Protein AF-A0AAD4HZD6-F1 (afdb_monomer_lite)

pLDDT: mean 70.81, std 17.23, range [38.91, 96.44]

Secondary structure (DSSP, 8-state):
-HHHHHHHHHHHHHHHHHHHHHHHHHHHHHHHHHHTTTT--SS--SSHHHHHHHHHHHHHHHTTTT--HHHHHHHHHHHHH-HHHHHHHHHHHHHHH-----PPPHHHHHHHHHHHHHHHHHGGGGGGGT-SSHHHHHHHHHHHHHHHHHHHHHHHHHHHHTT---------------------

Radius of gyration: 27.6 Å; chains: 1; bounding box: 58×47×84 Å

InterPro domains:
  IPR008217 Ccc1 family [PF01988] (1-164)
  IPR008217 Ccc1 family [PTHR31851] (1-162)

Foldseek 3Di:
DVVLLVVLLVQLVVLLVVLVVVVVVVVVVVVVVVVVPVVDPDDDDPDVVLVVVVVVVLCVVVVVVPDDPVVSVVVSVVCVVDVVNSVVSVVVVCVVVPPPVVRPNSNVRSNVSSVCSNVLVVQLCVLVVVDPDVVVNVVSSVVSNVVVCVVVVVVVCVVVVVVPDPPDPPPPPVVPPPPDDDDD

Structure (mmCIF, N/CA/C/O backbone):
data_AF-A0AAD4HZD6-F1
#
_entry.id   AF-A0AAD4HZD6-F1
#
loop_
_atom_site.group_PDB
_atom_site.id
_atom_site.type_symbol
_atom_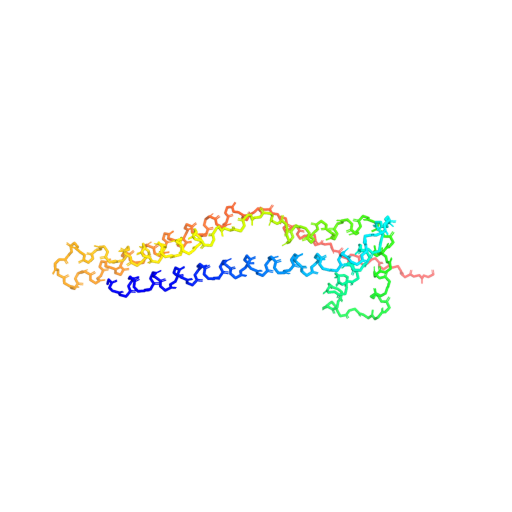site.label_atom_id
_atom_site.label_alt_id
_atom_site.label_comp_id
_atom_site.label_asym_id
_atom_site.label_entity_id
_atom_site.label_seq_id
_atom_site.pdbx_PDB_ins_code
_atom_site.Cartn_x
_atom_site.Cartn_y
_atom_site.Cartn_z
_atom_site.occupancy
_atom_site.B_iso_or_equiv
_atom_site.auth_seq_id
_atom_site.auth_comp_id
_atom_site.auth_asym_id
_atom_site.auth_atom_id
_atom_site.pdbx_PDB_model_num
ATOM 1 N N . MET A 1 1 ? -6.071 1.558 22.304 1.00 77.81 1 MET A N 1
ATOM 2 C CA . MET A 1 1 ? -5.315 2.760 21.873 1.00 77.81 1 MET A CA 1
ATOM 3 C C . MET A 1 1 ? -3.819 2.496 21.737 1.00 77.81 1 MET A C 1
ATOM 5 O O . MET A 1 1 ? -3.319 2.677 20.640 1.00 77.81 1 MET A O 1
ATOM 9 N N . ALA A 1 2 ? -3.112 2.024 22.777 1.00 88.94 2 ALA A N 1
ATOM 10 C CA . ALA A 1 2 ? -1.664 1.761 22.696 1.00 88.94 2 ALA A CA 1
ATOM 11 C C . ALA A 1 2 ? -1.265 0.812 21.546 1.00 88.94 2 ALA A C 1
ATOM 13 O O . ALA A 1 2 ? -0.314 1.089 20.825 1.00 88.94 2 ALA A O 1
ATOM 14 N N . GLU A 1 3 ? -2.042 -0.251 21.330 1.00 91.00 3 GLU A N 1
ATOM 15 C CA . GLU A 1 3 ? -1.855 -1.198 20.223 1.00 91.00 3 GLU A CA 1
ATOM 16 C C . GLU A 1 3 ? -1.974 -0.536 18.844 1.00 91.00 3 GLU A C 1
ATOM 18 O O . GLU A 1 3 ? -1.102 -0.712 18.002 1.00 91.00 3 GLU A O 1
ATOM 23 N N . ILE A 1 4 ? -2.999 0.299 18.634 1.00 92.06 4 ILE A N 1
ATOM 24 C CA . ILE A 1 4 ? -3.208 1.011 17.365 1.00 92.06 4 ILE A CA 1
ATOM 25 C C . ILE A 1 4 ? -2.048 1.979 17.108 1.00 92.06 4 ILE A C 1
ATOM 27 O O . ILE A 1 4 ? -1.540 2.042 15.990 1.00 92.06 4 ILE A O 1
ATOM 31 N N . CYS A 1 5 ? -1.581 2.696 18.135 1.00 91.62 5 CYS A N 1
ATOM 32 C CA . CYS A 1 5 ? -0.426 3.585 18.013 1.00 91.62 5 CYS A CA 1
ATOM 33 C C . CYS A 1 5 ? 0.852 2.811 17.654 1.00 91.62 5 CYS A C 1
ATOM 35 O O . CYS A 1 5 ? 1.555 3.191 16.719 1.00 91.62 5 CYS A O 1
ATOM 37 N N . ALA A 1 6 ? 1.136 1.709 18.357 1.00 94.88 6 ALA A N 1
ATOM 38 C CA . ALA A 1 6 ? 2.304 0.872 18.089 1.00 94.88 6 ALA A CA 1
ATOM 39 C C . ALA A 1 6 ? 2.249 0.240 16.685 1.00 94.88 6 ALA A C 1
ATOM 41 O O . ALA A 1 6 ? 3.240 0.280 15.953 1.00 94.88 6 ALA A O 1
ATOM 42 N N . GLY A 1 7 ? 1.083 -0.271 16.280 1.00 93.50 7 GLY A N 1
ATOM 43 C CA . GLY A 1 7 ? 0.861 -0.846 14.954 1.00 93.50 7 GLY A CA 1
ATOM 44 C C . GLY A 1 7 ? 0.980 0.185 13.830 1.00 93.50 7 GLY A C 1
ATOM 45 O O . GLY A 1 7 ? 1.641 -0.089 12.832 1.00 93.50 7 GLY A O 1
ATOM 46 N N . SER A 1 8 ? 0.452 1.401 14.022 1.00 94.88 8 SER A N 1
ATOM 47 C CA . SER A 1 8 ? 0.560 2.493 13.037 1.00 94.88 8 SER A CA 1
ATOM 48 C C . SER A 1 8 ? 2.020 2.870 12.779 1.00 94.88 8 SER A C 1
ATOM 50 O O . SER A 1 8 ? 2.424 3.045 11.631 1.00 94.88 8 SER A O 1
ATOM 52 N N . ILE A 1 9 ? 2.830 2.964 13.842 1.00 94.62 9 ILE A N 1
ATOM 53 C CA . ILE A 1 9 ? 4.264 3.273 13.739 1.00 94.62 9 ILE A CA 1
ATOM 54 C C . ILE A 1 9 ? 5.005 2.124 13.049 1.00 94.62 9 ILE A C 1
ATOM 56 O O . ILE A 1 9 ? 5.779 2.362 12.123 1.00 94.62 9 ILE A O 1
ATOM 60 N N . SER A 1 10 ? 4.751 0.881 13.468 1.00 96.44 10 SER A N 1
ATOM 61 C CA . SER A 1 10 ? 5.398 -0.305 12.901 1.00 96.44 10 SER A CA 1
ATOM 62 C C . SER A 1 10 ? 5.116 -0.451 11.403 1.00 96.44 10 SER A C 1
ATOM 64 O O . SER A 1 10 ? 6.055 -0.557 10.611 1.00 96.44 10 SER A O 1
ATOM 66 N N . MET A 1 11 ? 3.846 -0.376 10.995 1.00 94.94 11 MET A N 1
ATOM 67 C CA . MET A 1 11 ? 3.463 -0.474 9.585 1.00 94.94 11 MET A CA 1
ATOM 68 C C . MET A 1 11 ? 3.923 0.739 8.770 1.00 94.94 11 MET A C 1
ATOM 70 O O . MET A 1 11 ? 4.334 0.574 7.624 1.00 94.94 11 MET A O 1
ATOM 74 N N . GLY A 1 12 ? 3.925 1.942 9.354 1.00 95.06 12 GLY A N 1
ATOM 75 C CA . GLY A 1 12 ? 4.434 3.144 8.693 1.00 95.06 12 GLY A CA 1
ATOM 76 C C . GLY A 1 12 ? 5.925 3.067 8.369 1.00 95.06 12 GLY A C 1
ATOM 77 O O . GLY A 1 12 ? 6.336 3.362 7.245 1.00 95.06 12 GLY A O 1
ATOM 78 N N . ILE A 1 13 ? 6.736 2.616 9.331 1.00 94.62 13 ILE A N 1
ATOM 79 C CA . ILE A 1 13 ? 8.175 2.389 9.127 1.00 94.62 13 ILE A CA 1
ATOM 80 C C . ILE A 1 13 ? 8.395 1.265 8.109 1.00 94.62 13 ILE A C 1
ATOM 82 O O . ILE A 1 13 ? 9.245 1.406 7.231 1.00 94.62 13 ILE A O 1
ATOM 86 N N . GLY A 1 14 ? 7.610 0.185 8.182 1.00 93.69 14 GLY A N 1
ATOM 87 C CA . GLY A 1 14 ? 7.652 -0.904 7.204 1.00 93.69 14 GLY A CA 1
ATOM 88 C C . GLY A 1 14 ? 7.382 -0.421 5.777 1.00 93.69 14 GLY A C 1
ATOM 89 O O . GLY A 1 14 ? 8.170 -0.705 4.876 1.00 93.69 14 GLY A O 1
ATOM 90 N N . GLY A 1 15 ? 6.335 0.386 5.581 1.00 92.38 15 GLY A N 1
ATOM 91 C CA . GLY A 1 15 ? 6.007 0.977 4.280 1.00 92.38 15 GLY A CA 1
ATOM 92 C C . GLY A 1 15 ? 7.098 1.917 3.757 1.00 92.38 15 GLY A C 1
ATOM 93 O O . GLY A 1 15 ? 7.459 1.849 2.583 1.00 92.38 15 GLY A O 1
ATOM 94 N N . TYR A 1 16 ? 7.686 2.741 4.631 1.00 93.12 16 TYR A N 1
ATOM 95 C CA . TYR A 1 16 ? 8.815 3.606 4.273 1.00 93.12 16 TYR A CA 1
ATOM 96 C C . TYR A 1 16 ? 10.047 2.805 3.832 1.00 93.12 16 TYR A C 1
ATOM 98 O O . TYR A 1 16 ? 10.673 3.137 2.825 1.00 93.12 16 TYR A O 1
ATOM 106 N N . LEU A 1 17 ? 10.407 1.759 4.583 1.00 93.06 17 LEU A N 1
ATOM 107 C CA . LEU A 1 17 ? 11.568 0.924 4.275 1.00 93.06 17 LEU A CA 1
ATOM 108 C C . LEU A 1 17 ? 11.372 0.142 2.977 1.00 93.06 17 LEU A C 1
ATOM 110 O O . LEU A 1 17 ? 12.323 0.049 2.205 1.00 93.06 17 LEU A O 1
ATOM 114 N N . SER A 1 18 ? 10.159 -0.356 2.716 1.00 90.75 18 SER A N 1
ATOM 115 C CA . SER A 1 18 ? 9.827 -1.040 1.460 1.00 90.75 18 SER A CA 1
ATOM 116 C C . SER A 1 18 ? 10.019 -0.112 0.263 1.00 90.75 18 SER A C 1
ATOM 118 O O . SER A 1 18 ? 10.834 -0.396 -0.611 1.00 90.75 18 SER A O 1
ATOM 120 N N . ALA A 1 19 ? 9.372 1.059 0.283 1.00 88.69 19 ALA A N 1
ATOM 121 C CA . ALA A 1 19 ? 9.472 2.034 -0.802 1.00 88.69 19 ALA A CA 1
ATOM 122 C C . ALA A 1 19 ? 10.909 2.557 -0.983 1.00 88.69 19 ALA A C 1
ATOM 124 O O . ALA A 1 19 ? 11.380 2.762 -2.100 1.00 88.69 19 ALA A O 1
ATOM 125 N N . ARG A 1 20 ? 11.658 2.747 0.112 1.00 88.88 20 ARG A N 1
ATOM 126 C CA . ARG A 1 20 ? 13.077 3.122 0.030 1.00 88.88 20 ARG A CA 1
ATOM 127 C C . ARG A 1 20 ? 13.931 2.001 -0.573 1.00 88.88 20 ARG A C 1
ATOM 129 O O . ARG A 1 20 ? 14.880 2.303 -1.294 1.00 88.88 20 ARG A O 1
ATOM 136 N N . GLY A 1 21 ? 13.619 0.743 -0.266 1.00 87.50 21 GLY A N 1
ATOM 137 C CA . GLY A 1 21 ? 14.278 -0.431 -0.834 1.00 87.50 21 GLY A CA 1
ATOM 138 C C . GLY A 1 21 ? 14.072 -0.526 -2.343 1.00 87.50 21 GLY A C 1
ATOM 139 O O . GLY A 1 21 ? 15.041 -0.723 -3.067 1.00 87.50 21 GLY A O 1
ATOM 140 N N . GLU A 1 22 ? 12.850 -0.287 -2.816 1.00 85.12 22 GLU A N 1
ATOM 141 C CA . GLU A 1 22 ? 12.520 -0.232 -4.247 1.00 85.12 22 GLU A CA 1
ATOM 142 C C . GLU A 1 22 ? 13.294 0.879 -4.969 1.00 85.12 22 GLU A C 1
ATOM 144 O O . GLU A 1 22 ? 13.926 0.626 -5.994 1.00 85.12 22 GLU A O 1
ATOM 149 N N . VAL A 1 23 ? 13.347 2.089 -4.395 1.00 85.00 23 VAL A N 1
ATOM 150 C CA . VAL A 1 23 ? 14.145 3.199 -4.953 1.00 85.00 23 VAL A CA 1
ATOM 151 C C . VAL A 1 23 ? 15.636 2.849 -4.994 1.00 85.00 23 VAL A C 1
ATOM 153 O O . VAL A 1 23 ? 16.307 3.120 -5.988 1.00 85.00 23 VAL A O 1
ATOM 156 N N . ALA A 1 24 ? 16.173 2.245 -3.930 1.00 84.81 24 ALA A N 1
ATOM 157 C CA . ALA A 1 24 ? 17.579 1.850 -3.880 1.00 84.81 24 ALA A CA 1
ATOM 158 C C . ALA A 1 24 ? 17.900 0.763 -4.917 1.00 84.81 24 ALA A C 1
ATOM 160 O O . ALA A 1 24 ? 18.888 0.890 -5.637 1.00 84.81 24 ALA A O 1
ATOM 161 N N . ALA A 1 25 ? 17.044 -0.254 -5.038 1.00 81.88 25 ALA A N 1
ATOM 162 C CA . ALA A 1 25 ? 17.181 -1.312 -6.033 1.00 81.88 25 ALA A CA 1
ATOM 163 C C . ALA A 1 25 ? 17.127 -0.753 -7.462 1.00 81.88 25 ALA A C 1
ATOM 165 O O . ALA A 1 25 ? 17.964 -1.117 -8.286 1.00 81.88 25 ALA A O 1
ATOM 166 N N . ALA A 1 26 ? 16.219 0.189 -7.733 1.00 78.69 26 ALA A N 1
ATOM 167 C CA . ALA A 1 26 ? 16.119 0.852 -9.030 1.00 78.69 26 ALA A CA 1
ATOM 168 C C . ALA A 1 26 ? 17.381 1.665 -9.374 1.00 78.69 26 ALA A C 1
ATOM 170 O O . ALA A 1 26 ? 17.851 1.630 -10.510 1.00 78.69 26 ALA A O 1
ATOM 171 N N . VAL A 1 27 ? 17.969 2.374 -8.401 1.00 80.31 27 VAL A N 1
ATOM 172 C CA . VAL A 1 27 ? 19.240 3.096 -8.598 1.00 80.31 27 VAL A CA 1
ATOM 173 C C . VAL A 1 27 ? 20.392 2.123 -8.850 1.00 80.31 27 VAL A C 1
ATOM 175 O O . VAL A 1 27 ? 21.192 2.350 -9.755 1.00 80.31 27 VAL A O 1
ATOM 178 N N . THR A 1 28 ? 20.477 1.031 -8.086 1.00 78.12 28 THR A N 1
ATOM 179 C CA . THR A 1 28 ? 21.516 0.009 -8.273 1.00 78.12 28 THR A CA 1
ATOM 180 C C . THR A 1 28 ? 21.407 -0.672 -9.637 1.00 78.12 28 THR A C 1
ATOM 182 O O . THR A 1 28 ? 22.431 -0.826 -10.297 1.00 78.12 28 THR A O 1
ATOM 185 N N . ALA A 1 29 ? 20.196 -1.006 -10.090 1.00 76.81 29 ALA A N 1
ATOM 186 C CA . ALA A 1 29 ? 19.962 -1.568 -11.420 1.00 76.81 29 ALA A CA 1
ATOM 187 C C . ALA A 1 29 ? 20.451 -0.616 -12.526 1.00 76.81 29 ALA A C 1
ATOM 189 O O . ALA A 1 29 ? 21.271 -1.011 -13.351 1.00 76.81 29 ALA A O 1
ATOM 190 N N . LYS A 1 30 ? 20.076 0.672 -12.461 1.00 75.25 30 LYS A N 1
ATOM 191 C CA . LYS A 1 30 ? 20.550 1.693 -13.416 1.00 75.25 30 LYS A CA 1
ATOM 192 C C . LYS A 1 30 ? 22.069 1.889 -13.387 1.00 75.25 30 LYS A C 1
ATOM 194 O O . LYS A 1 30 ? 22.673 2.187 -14.412 1.00 75.25 30 LYS A O 1
ATOM 199 N N . GLN A 1 31 ? 22.704 1.744 -12.225 1.00 71.50 31 GLN A N 1
ATOM 200 C CA . GLN A 1 31 ? 24.156 1.879 -12.100 1.00 71.50 31 GLN A CA 1
ATOM 201 C C . GLN A 1 31 ? 24.911 0.654 -12.640 1.00 71.50 31 GLN A C 1
ATOM 203 O O . GLN A 1 31 ? 25.988 0.819 -13.210 1.00 71.50 31 GLN A O 1
ATOM 208 N N . MET A 1 32 ? 24.354 -0.552 -12.497 1.00 64.44 32 MET A N 1
ATOM 209 C CA . MET A 1 32 ? 24.894 -1.765 -13.126 1.00 64.44 32 MET A CA 1
ATOM 210 C C . MET A 1 32 ? 24.760 -1.7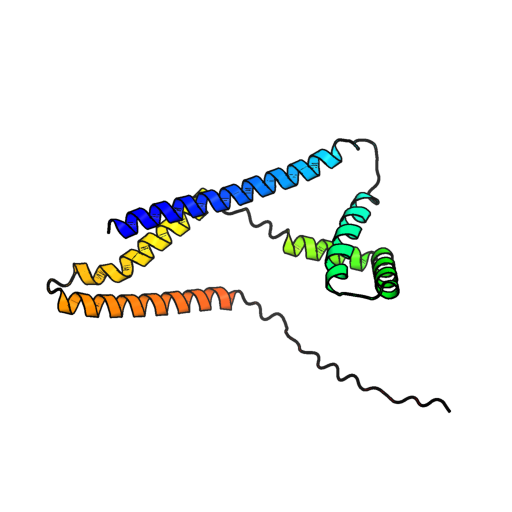05 -14.648 1.00 64.44 32 MET A C 1
ATOM 212 O O . MET A 1 32 ? 25.720 -2.016 -15.346 1.00 64.44 32 MET A O 1
ATOM 216 N N . GLU A 1 33 ? 23.630 -1.209 -15.155 1.00 59.91 33 GLU A N 1
ATOM 217 C CA . GLU A 1 33 ? 23.475 -0.915 -16.580 1.00 59.91 33 GLU A CA 1
ATOM 218 C C . GLU A 1 33 ? 24.484 0.148 -17.040 1.00 59.91 33 GLU A C 1
ATOM 220 O O . GLU A 1 33 ? 25.108 -0.018 -18.079 1.00 59.91 33 GLU A O 1
ATOM 225 N N . GLY A 1 34 ? 24.717 1.214 -16.267 1.00 53.06 34 GLY A N 1
ATOM 226 C CA . GLY A 1 34 ? 25.698 2.257 -16.600 1.00 53.06 34 GLY A CA 1
ATOM 227 C C . GLY A 1 34 ? 27.155 1.774 -16.646 1.00 53.06 34 GLY A C 1
ATOM 228 O O . GLY A 1 34 ? 27.898 2.177 -17.536 1.00 53.06 34 GLY A O 1
ATOM 229 N N . TYR A 1 35 ? 27.558 0.872 -15.745 1.00 47.44 35 TYR A N 1
ATOM 230 C CA . TYR A 1 35 ? 28.931 0.351 -15.686 1.00 47.44 35 TYR A CA 1
ATOM 231 C C . TYR A 1 35 ? 29.299 -0.527 -16.895 1.00 47.44 35 TYR A C 1
ATOM 233 O O . TYR A 1 35 ? 30.451 -0.516 -17.322 1.00 47.44 35 TYR A O 1
ATOM 241 N N . ASP A 1 36 ? 28.324 -1.212 -17.500 1.00 47.62 36 ASP A N 1
ATOM 242 C CA . ASP A 1 36 ? 28.520 -1.977 -18.744 1.00 47.62 36 ASP A CA 1
ATOM 243 C C . ASP A 1 36 ? 28.664 -1.067 -19.987 1.00 47.62 36 ASP A C 1
ATOM 245 O O . ASP A 1 36 ? 29.048 -1.520 -21.060 1.00 47.62 36 ASP A O 1
ATOM 249 N N . ASN A 1 37 ? 28.378 0.238 -19.861 1.00 48.47 37 ASN A N 1
ATOM 250 C CA . ASN A 1 37 ? 28.449 1.207 -20.963 1.00 48.47 37 ASN A CA 1
ATOM 251 C C . ASN A 1 37 ? 29.717 2.082 -20.958 1.00 48.47 37 ASN A C 1
ATOM 253 O O . ASN A 1 37 ? 30.062 2.649 -21.994 1.00 48.47 37 ASN A O 1
ATOM 257 N N . ASP A 1 38 ? 30.446 2.179 -19.841 1.00 38.94 38 ASP A N 1
ATOM 258 C CA . ASP A 1 38 ? 31.646 3.032 -19.739 1.00 38.94 38 ASP A CA 1
ATOM 259 C C . ASP A 1 38 ? 32.923 2.390 -20.328 1.00 38.94 38 ASP A C 1
ATOM 261 O O . ASP A 1 38 ? 33.940 3.068 -20.489 1.00 38.94 38 ASP A O 1
ATOM 265 N N . ALA A 1 39 ? 32.884 1.108 -20.715 1.00 44.16 39 ALA A N 1
ATOM 266 C CA . ALA A 1 39 ? 33.960 0.456 -21.471 1.00 44.16 39 ALA A CA 1
ATOM 267 C C . ALA A 1 39 ? 33.862 0.667 -22.998 1.00 44.16 39 ALA A C 1
ATOM 269 O O . ALA A 1 39 ? 34.796 0.317 -23.718 1.00 44.16 39 ALA A O 1
ATOM 270 N N . GLU A 1 40 ? 32.779 1.270 -23.500 1.00 43.72 40 GLU A N 1
ATOM 271 C CA . GLU A 1 40 ? 32.526 1.416 -24.938 1.00 43.72 40 GLU A CA 1
ATOM 272 C C . GLU A 1 40 ? 32.165 2.859 -25.321 1.00 43.72 40 GLU A C 1
ATOM 274 O O . GLU A 1 40 ? 31.242 3.131 -26.081 1.00 43.72 40 GLU A O 1
ATOM 279 N N . ASN A 1 41 ? 32.928 3.839 -24.830 1.00 39.19 41 ASN A N 1
ATOM 280 C CA . ASN A 1 41 ? 32.911 5.171 -25.435 1.00 39.19 41 ASN A CA 1
ATOM 281 C C . ASN A 1 41 ? 33.900 5.224 -26.606 1.00 39.19 41 ASN A C 1
ATOM 283 O O . ASN A 1 41 ? 34.962 5.842 -26.532 1.00 39.19 41 ASN A O 1
ATOM 287 N N . THR A 1 42 ? 33.579 4.517 -27.689 1.00 39.09 42 THR A N 1
ATOM 288 C CA . THR A 1 42 ? 34.144 4.756 -29.022 1.00 39.09 42 THR A CA 1
ATOM 289 C C . THR A 1 42 ? 33.125 4.310 -30.068 1.00 39.09 42 THR A C 1
ATOM 291 O O . THR A 1 42 ? 33.066 3.151 -30.440 1.00 39.09 42 THR A O 1
ATOM 294 N N . ILE A 1 43 ? 32.388 5.298 -30.584 1.00 42.34 43 ILE A N 1
ATOM 295 C CA . ILE A 1 43 ? 31.899 5.353 -31.969 1.00 42.34 43 ILE A CA 1
ATOM 296 C C . ILE A 1 43 ? 30.882 4.253 -32.354 1.00 42.34 43 ILE A C 1
ATOM 298 O O . ILE A 1 43 ? 31.229 3.202 -32.869 1.00 42.34 43 ILE A O 1
ATOM 302 N N . SER A 1 44 ? 29.604 4.639 -32.310 1.00 43.25 44 SER A N 1
ATOM 303 C CA . SER A 1 44 ? 28.640 4.374 -33.392 1.00 43.25 44 SER A CA 1
ATOM 304 C C . SER A 1 44 ? 28.305 2.915 -33.737 1.00 43.25 44 SER A C 1
ATOM 306 O O . SER A 1 44 ? 28.643 2.480 -34.834 1.00 43.25 44 SER A O 1
ATOM 308 N N . VAL A 1 45 ? 27.499 2.208 -32.937 1.00 38.91 45 VAL A N 1
ATOM 309 C CA . VAL A 1 45 ? 26.694 1.089 -33.477 1.00 38.91 45 VAL A CA 1
ATOM 310 C C . VAL A 1 45 ? 25.339 0.975 -32.746 1.00 38.91 45 VAL A C 1
ATOM 312 O O . VAL A 1 45 ? 25.301 0.534 -31.603 1.00 38.91 45 VAL A O 1
ATOM 315 N N . PRO A 1 46 ? 24.196 1.341 -33.364 1.00 47.97 46 PRO A N 1
ATOM 316 C CA . PRO A 1 46 ? 22.856 1.169 -32.781 1.00 47.97 46 PRO A CA 1
ATOM 317 C C . PRO A 1 46 ? 22.300 -0.270 -32.862 1.00 47.97 46 PRO A C 1
ATOM 319 O O . PRO A 1 46 ? 21.097 -0.452 -32.727 1.00 47.97 46 PRO A O 1
ATOM 322 N N . ASP A 1 47 ? 23.133 -1.280 -33.124 1.00 52.62 47 ASP A N 1
ATOM 323 C CA . ASP A 1 47 ? 22.680 -2.592 -33.622 1.00 52.62 47 ASP A CA 1
ATOM 324 C C . ASP A 1 47 ? 22.956 -3.759 -32.646 1.00 52.62 47 ASP A C 1
ATOM 326 O O . ASP A 1 47 ? 22.126 -4.652 -32.498 1.00 52.62 47 ASP A O 1
ATOM 330 N N . GLU A 1 48 ? 24.060 -3.741 -31.883 1.00 51.19 48 GLU A N 1
ATOM 331 C CA . GLU A 1 48 ? 24.441 -4.883 -31.023 1.00 51.19 48 GLU A CA 1
ATOM 332 C C . GLU A 1 48 ? 23.781 -4.893 -29.636 1.00 51.19 48 GLU A C 1
ATOM 334 O O . GLU A 1 48 ? 23.458 -5.959 -29.104 1.00 51.19 48 GLU A O 1
ATOM 339 N N . LYS A 1 49 ? 23.551 -3.722 -29.030 1.00 51.38 49 LYS A N 1
ATOM 340 C CA . LYS A 1 49 ? 22.990 -3.628 -27.670 1.00 51.38 49 LYS A CA 1
ATOM 341 C C . LYS A 1 49 ? 21.529 -4.077 -27.628 1.00 51.38 49 LYS A C 1
ATOM 343 O O . LYS A 1 49 ? 21.120 -4.805 -26.727 1.00 51.38 49 LYS A O 1
ATOM 348 N N . SER A 1 50 ? 20.781 -3.691 -28.656 1.00 51.59 50 SER A N 1
ATOM 349 C CA . SER A 1 50 ? 19.434 -4.167 -28.942 1.00 51.59 50 SER A CA 1
ATOM 350 C C . SER A 1 50 ? 19.418 -5.692 -29.063 1.00 51.59 50 SER A C 1
ATOM 352 O O . SER A 1 50 ? 18.656 -6.351 -28.365 1.00 51.59 50 SER A O 1
ATOM 354 N N . LEU A 1 51 ? 20.332 -6.268 -29.850 1.00 55.75 51 LEU A N 1
ATOM 355 C CA . LEU A 1 51 ? 20.409 -7.711 -30.087 1.00 55.75 51 LEU A CA 1
ATOM 356 C C . LEU A 1 51 ? 20.562 -8.541 -28.797 1.00 55.75 51 LEU A C 1
ATOM 358 O O . LEU A 1 51 ? 19.918 -9.579 -28.662 1.00 55.75 51 LEU A O 1
ATOM 362 N N . ARG A 1 52 ? 21.381 -8.073 -27.843 1.00 54.41 52 ARG A N 1
ATOM 363 C CA . ARG A 1 52 ? 21.650 -8.785 -26.577 1.00 54.41 52 ARG A CA 1
ATOM 364 C C . ARG A 1 52 ? 20.487 -8.743 -25.593 1.00 54.41 52 ARG A C 1
ATOM 366 O O . ARG A 1 52 ? 20.158 -9.768 -25.005 1.00 54.41 52 ARG A O 1
ATOM 373 N N . VAL A 1 53 ? 19.859 -7.576 -25.430 1.00 56.31 53 VAL A N 1
ATOM 374 C CA . VAL A 1 53 ? 18.647 -7.447 -24.602 1.00 56.31 53 VAL A CA 1
ATOM 375 C C . VAL A 1 53 ? 17.534 -8.311 -25.200 1.00 56.31 53 VAL A C 1
ATOM 377 O O . VAL A 1 53 ? 16.849 -9.029 -24.479 1.00 56.31 53 VAL A O 1
ATOM 380 N N . PHE A 1 54 ? 17.419 -8.342 -26.531 1.00 62.28 54 PHE A N 1
ATOM 381 C CA . PHE A 1 54 ? 16.422 -9.163 -27.212 1.00 62.28 54 PHE A CA 1
ATOM 382 C C . PHE A 1 54 ? 16.664 -10.666 -27.080 1.00 62.28 54 PHE A C 1
ATOM 384 O O . PHE A 1 54 ? 15.688 -11.397 -26.935 1.00 62.28 54 PHE A O 1
ATOM 391 N N . GLU A 1 55 ? 17.908 -11.150 -27.101 1.00 63.03 55 GLU A N 1
ATOM 392 C CA . GLU A 1 55 ? 18.181 -12.575 -26.879 1.00 63.03 55 GLU A CA 1
ATOM 393 C C . GLU A 1 55 ? 17.719 -13.018 -25.481 1.00 63.03 55 GLU A C 1
ATOM 395 O O . GLU A 1 55 ? 17.046 -14.041 -25.360 1.00 63.03 55 GLU A O 1
ATOM 400 N N . ASP A 1 56 ? 17.973 -12.211 -24.446 1.00 62.91 56 ASP A N 1
ATOM 401 C CA . ASP A 1 56 ? 17.531 -12.507 -23.076 1.00 62.91 56 ASP A CA 1
ATOM 402 C C . ASP A 1 56 ? 15.998 -12.478 -22.941 1.00 62.91 56 ASP A C 1
ATOM 404 O O . ASP A 1 56 ? 15.396 -13.377 -22.348 1.00 62.91 56 ASP A O 1
ATOM 408 N N . VAL A 1 57 ? 15.344 -11.501 -23.574 1.00 62.66 57 VAL A N 1
ATOM 409 C CA . VAL A 1 57 ? 13.877 -11.377 -23.628 1.00 62.66 57 VAL A CA 1
ATOM 410 C C . VAL A 1 57 ? 13.255 -12.582 -24.332 1.00 62.66 57 VAL A C 1
ATOM 412 O O . VAL A 1 57 ? 12.382 -13.258 -23.783 1.00 62.66 57 VAL A O 1
ATOM 415 N N . VAL A 1 58 ? 13.732 -12.903 -25.534 1.00 67.00 58 VAL A N 1
ATOM 416 C CA . VAL A 1 58 ? 13.272 -14.043 -26.334 1.00 67.00 58 VAL A CA 1
ATOM 417 C C . VAL A 1 58 ? 13.452 -15.335 -25.538 1.00 67.00 58 VAL A C 1
ATOM 419 O O . VAL A 1 58 ? 12.499 -16.103 -25.416 1.00 67.00 58 VAL A O 1
ATOM 422 N N . VAL A 1 59 ? 14.611 -15.558 -24.914 1.00 67.38 59 VAL A N 1
ATOM 423 C CA . VAL A 1 59 ? 14.848 -16.744 -24.078 1.00 67.38 59 VAL A CA 1
ATOM 424 C C . VAL A 1 59 ? 13.908 -16.769 -22.869 1.00 67.38 59 VAL A C 1
ATOM 426 O O . VAL A 1 59 ? 13.268 -17.794 -22.638 1.00 67.38 59 VAL A O 1
ATOM 429 N N . ARG A 1 60 ? 13.722 -15.660 -22.146 1.00 67.69 60 ARG A N 1
ATOM 430 C CA . ARG A 1 60 ? 12.810 -15.591 -20.989 1.00 67.69 60 ARG A CA 1
ATOM 431 C C . ARG A 1 60 ? 11.356 -15.909 -21.320 1.00 67.69 60 ARG A C 1
ATOM 433 O O . ARG A 1 60 ? 10.688 -16.546 -20.507 1.00 67.69 60 ARG A O 1
ATOM 440 N N . TYR A 1 61 ? 10.860 -15.472 -22.476 1.00 69.31 61 TYR A N 1
ATOM 441 C CA . TYR A 1 61 ? 9.470 -15.709 -22.875 1.00 69.31 61 TYR A CA 1
ATOM 442 C C . TYR A 1 61 ? 9.270 -17.058 -23.584 1.00 69.31 61 TYR A C 1
ATOM 444 O O . TYR A 1 61 ? 8.223 -17.684 -23.410 1.00 69.31 61 TYR A O 1
ATOM 452 N N . LEU A 1 62 ? 10.252 -17.542 -24.354 1.00 71.19 62 LEU A N 1
ATOM 453 C CA . LEU A 1 62 ? 10.158 -18.816 -25.083 1.00 71.19 62 LEU A CA 1
ATOM 454 C C . LEU A 1 62 ? 10.533 -20.040 -24.245 1.00 71.19 62 LEU A C 1
ATOM 456 O O . LEU A 1 62 ? 10.085 -21.145 -24.570 1.00 71.19 62 LEU A O 1
ATOM 460 N N . ASP A 1 63 ? 11.325 -19.881 -23.182 1.00 70.12 63 ASP A N 1
ATOM 461 C CA . ASP A 1 63 ? 11.737 -21.006 -22.341 1.00 70.12 63 ASP A CA 1
ATOM 462 C C . ASP A 1 63 ? 10.577 -21.658 -21.563 1.00 70.12 63 ASP A C 1
ATOM 464 O O . ASP A 1 63 ? 10.396 -22.875 -21.689 1.00 70.12 63 ASP A O 1
ATOM 468 N N . PRO A 1 64 ? 9.693 -20.890 -20.890 1.00 75.94 64 PRO A N 1
ATOM 469 C CA . PRO A 1 64 ? 8.537 -21.436 -20.177 1.00 75.94 64 PRO A CA 1
ATOM 470 C C . PRO A 1 64 ? 7.506 -22.111 -21.089 1.00 75.94 64 PRO A C 1
ATOM 472 O O . PRO A 1 64 ? 6.724 -22.942 -20.630 1.00 75.94 64 PRO A O 1
ATOM 475 N N . LEU A 1 65 ? 7.485 -21.761 -22.379 1.00 70.25 65 LEU A N 1
ATOM 476 C CA . LEU A 1 65 ? 6.531 -22.300 -23.349 1.00 70.25 65 LEU A CA 1
ATOM 477 C C . LEU A 1 65 ? 6.884 -23.731 -23.806 1.00 70.25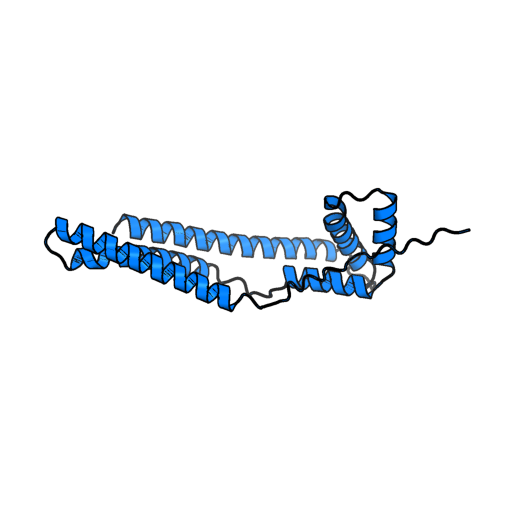 65 LEU A C 1
ATOM 479 O O . LEU A 1 65 ? 6.078 -24.364 -24.490 1.00 70.25 65 LEU A O 1
ATOM 483 N N . GLY A 1 66 ? 8.062 -24.259 -23.443 1.00 67.38 66 GLY A N 1
ATOM 484 C CA . GLY A 1 66 ? 8.413 -25.670 -23.652 1.00 67.38 66 GLY A CA 1
ATOM 485 C C . GLY A 1 66 ? 8.462 -26.114 -25.120 1.00 67.38 66 GLY A C 1
ATOM 486 O O . GLY A 1 66 ? 8.168 -27.270 -25.425 1.00 67.38 66 GLY A O 1
ATOM 487 N N . LEU A 1 67 ? 8.792 -25.205 -26.047 1.00 77.75 67 LEU A N 1
ATOM 488 C CA . LEU A 1 67 ? 8.802 -25.517 -27.477 1.00 77.75 67 LEU A CA 1
ATOM 489 C C . LEU A 1 67 ? 9.919 -26.517 -27.832 1.00 77.75 67 LEU A C 1
ATOM 491 O O . LEU A 1 67 ? 11.036 -26.397 -27.322 1.00 77.75 67 LEU A O 1
ATOM 495 N N . PRO A 1 68 ? 9.671 -27.452 -28.769 1.00 79.38 68 PRO A N 1
ATOM 496 C CA . PRO A 1 68 ? 10.726 -28.278 -29.348 1.00 79.38 68 PRO A CA 1
ATOM 497 C C . PRO A 1 68 ? 11.774 -27.408 -30.064 1.00 79.38 68 PRO A C 1
ATOM 499 O O . PRO A 1 68 ? 11.434 -26.401 -30.688 1.00 79.38 68 PRO A O 1
ATOM 502 N N . LEU A 1 69 ? 13.046 -27.825 -30.000 1.00 72.06 69 LEU A N 1
ATOM 503 C CA . LEU A 1 69 ? 14.230 -27.033 -30.389 1.00 72.06 69 LEU A CA 1
ATOM 504 C C . LEU A 1 69 ? 14.111 -26.371 -31.777 1.00 72.06 69 LEU A C 1
ATOM 506 O O . LEU A 1 69 ? 14.423 -25.200 -31.947 1.00 72.06 69 LEU A O 1
ATOM 510 N N . GLN A 1 70 ? 13.562 -27.108 -32.742 1.00 72.44 70 GLN A N 1
ATOM 511 C CA . GLN A 1 70 ? 13.389 -26.675 -34.133 1.00 72.44 70 GLN A CA 1
ATOM 512 C C . GLN A 1 70 ? 12.417 -25.494 -34.271 1.00 72.44 70 GLN A C 1
ATOM 514 O O . GLN A 1 70 ? 12.603 -24.619 -35.112 1.00 72.44 70 GLN A O 1
ATOM 519 N N . LEU A 1 71 ? 11.367 -25.466 -33.445 1.00 73.00 71 LEU A N 1
ATOM 520 C CA . LEU A 1 71 ? 10.357 -24.412 -33.483 1.00 73.00 71 LEU A CA 1
ATOM 521 C C . LEU A 1 71 ? 10.832 -23.172 -32.719 1.00 73.00 71 LEU A C 1
ATOM 523 O O . LEU A 1 71 ? 10.522 -22.057 -33.127 1.00 73.00 71 LEU A O 1
ATOM 527 N N . ARG A 1 72 ? 11.631 -23.362 -31.661 1.00 72.56 72 ARG A N 1
ATOM 528 C CA . ARG A 1 72 ? 12.286 -22.265 -30.938 1.00 72.56 72 ARG A CA 1
ATOM 529 C C . ARG A 1 72 ? 13.224 -21.495 -31.869 1.00 72.56 72 ARG A C 1
ATOM 531 O O . ARG A 1 72 ? 13.071 -20.289 -31.999 1.00 72.56 72 ARG A O 1
ATOM 538 N N . GLU A 1 73 ? 14.116 -22.186 -32.578 1.00 74.31 73 GLU A N 1
ATOM 539 C CA . GLU A 1 73 ? 15.051 -21.547 -33.517 1.00 74.31 73 GLU A CA 1
ATOM 540 C C . GLU A 1 73 ? 14.332 -20.812 -34.655 1.00 74.31 73 GLU A C 1
ATOM 542 O O . GLU A 1 73 ? 14.671 -19.669 -34.956 1.00 74.31 73 GLU A O 1
ATOM 547 N N . ALA A 1 74 ? 13.298 -21.421 -35.243 1.00 76.62 74 ALA A N 1
ATOM 548 C CA . ALA A 1 74 ? 12.534 -20.801 -36.323 1.00 76.62 74 ALA A CA 1
ATOM 549 C C . ALA A 1 74 ? 11.784 -19.533 -35.871 1.00 76.62 74 ALA A C 1
ATOM 551 O O . ALA A 1 74 ? 11.766 -18.533 -36.590 1.00 76.62 74 ALA A O 1
ATOM 552 N N . VAL A 1 75 ? 11.179 -19.555 -34.677 1.00 75.06 75 VAL A N 1
ATOM 553 C CA . VAL A 1 75 ? 10.481 -18.391 -34.109 1.00 75.06 75 VAL A CA 1
ATOM 554 C C . VAL A 1 75 ? 11.478 -17.295 -33.750 1.00 75.06 75 VAL A C 1
ATOM 556 O O . VAL A 1 75 ? 11.264 -16.145 -34.125 1.00 75.06 75 VAL A O 1
ATOM 559 N N . THR A 1 76 ? 12.597 -17.644 -33.116 1.00 72.19 76 THR A N 1
ATOM 560 C CA . THR A 1 76 ? 13.679 -16.707 -32.806 1.00 72.19 76 THR A CA 1
ATOM 561 C C . THR A 1 76 ? 14.214 -16.038 -34.077 1.00 72.19 76 THR A C 1
ATOM 563 O O . THR A 1 76 ? 14.280 -14.813 -34.144 1.00 72.19 76 THR A O 1
ATOM 566 N N . GLN A 1 77 ? 14.499 -16.803 -35.136 1.00 73.75 77 GLN A N 1
ATOM 567 C CA . GLN A 1 77 ? 14.944 -16.255 -36.426 1.00 73.75 77 GLN A CA 1
ATOM 568 C C . GLN A 1 77 ? 13.901 -15.342 -37.084 1.00 73.75 77 GLN A C 1
ATOM 570 O O . GLN A 1 77 ? 14.255 -14.310 -37.659 1.00 73.75 77 GLN A O 1
ATOM 575 N N . HIS A 1 78 ? 12.616 -15.692 -36.998 1.00 75.50 78 HIS A N 1
ATOM 576 C CA . HIS A 1 78 ? 11.537 -14.865 -37.535 1.00 75.50 78 HIS A CA 1
ATOM 577 C C . HIS A 1 78 ? 11.359 -13.559 -36.744 1.00 75.50 78 HIS A C 1
ATOM 579 O O . HIS A 1 78 ? 11.096 -12.514 -37.341 1.00 75.50 78 HIS A O 1
ATOM 585 N N . ILE A 1 79 ? 11.537 -13.597 -35.419 1.00 71.00 79 ILE A N 1
ATOM 586 C CA . ILE A 1 79 ? 11.540 -12.406 -34.560 1.00 71.00 79 ILE A CA 1
ATOM 587 C C . ILE A 1 79 ? 12.716 -11.492 -34.934 1.00 71.00 79 ILE A C 1
ATOM 589 O O . ILE A 1 79 ? 12.498 -10.304 -35.156 1.00 71.00 79 ILE A O 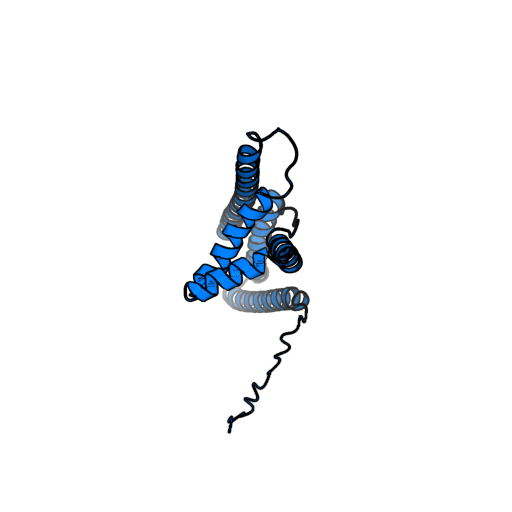1
ATOM 593 N N . PHE A 1 80 ? 13.924 -12.040 -35.119 1.00 69.69 80 PHE A N 1
ATOM 594 C CA . PHE A 1 80 ? 15.098 -11.267 -35.553 1.00 69.69 80 PHE A CA 1
ATOM 595 C C . PHE A 1 80 ? 14.961 -10.669 -36.959 1.00 69.69 80 PHE A C 1
ATOM 597 O O . PHE A 1 80 ? 15.514 -9.611 -37.240 1.00 69.69 80 PHE A O 1
ATOM 604 N N . SER A 1 81 ? 14.207 -11.320 -37.845 1.00 75.75 81 SER A N 1
ATOM 605 C CA . SER A 1 81 ? 14.006 -10.847 -39.220 1.00 75.75 81 SER A CA 1
ATOM 606 C C . SER A 1 81 ? 12.926 -9.761 -39.347 1.00 75.75 81 SER A C 1
ATOM 608 O O . SER A 1 81 ? 12.787 -9.171 -40.418 1.00 75.75 81 SER A O 1
ATOM 610 N N . SER A 1 82 ? 12.140 -9.496 -38.294 1.00 74.06 82 SER A N 1
ATOM 611 C CA . SER A 1 82 ? 10.997 -8.577 -38.337 1.00 74.06 82 SER A CA 1
ATOM 612 C C . SER A 1 82 ? 11.163 -7.403 -37.360 1.00 74.06 82 SER A C 1
ATOM 614 O O . SER A 1 82 ? 10.842 -7.538 -36.176 1.00 74.06 82 SER A O 1
ATOM 616 N N . PRO A 1 83 ? 11.574 -6.210 -37.835 1.00 65.88 83 PRO A N 1
ATOM 617 C CA . PRO A 1 83 ? 11.772 -5.044 -36.970 1.00 65.88 83 PRO A CA 1
ATOM 618 C C . PRO A 1 83 ? 10.483 -4.575 -36.278 1.00 65.88 83 PRO A C 1
ATOM 620 O O . PRO A 1 83 ? 10.539 -4.047 -35.175 1.00 65.88 83 PRO A O 1
ATOM 623 N N . ALA A 1 84 ? 9.311 -4.838 -36.868 1.00 70.94 84 ALA A N 1
ATOM 624 C CA . ALA A 1 84 ? 8.018 -4.495 -36.270 1.00 70.94 84 ALA A CA 1
ATOM 625 C C . ALA A 1 84 ? 7.699 -5.316 -35.006 1.00 70.94 84 ALA A C 1
ATOM 627 O O . ALA A 1 84 ? 7.042 -4.819 -34.096 1.00 70.94 84 ALA A O 1
ATOM 628 N N . ILE A 1 85 ? 8.158 -6.572 -34.937 1.00 66.94 85 ILE A N 1
ATOM 629 C CA . ILE A 1 85 ? 7.973 -7.419 -33.747 1.00 66.94 85 ILE A CA 1
ATOM 630 C C . ILE A 1 85 ? 8.957 -6.989 -32.658 1.00 66.94 85 ILE A C 1
ATOM 632 O O . ILE A 1 85 ? 8.589 -6.952 -31.489 1.00 66.94 85 ILE A O 1
ATOM 636 N N . LEU A 1 86 ? 10.177 -6.607 -33.043 1.00 63.53 86 LEU A N 1
ATOM 637 C CA . LEU A 1 86 ? 11.181 -6.078 -32.120 1.00 63.53 86 LEU A CA 1
ATOM 638 C C . LEU A 1 86 ? 10.718 -4.772 -31.467 1.00 63.53 86 LEU A C 1
ATOM 640 O O . LEU A 1 86 ? 10.823 -4.620 -30.252 1.00 63.53 86 LEU A O 1
ATOM 644 N N . GLU A 1 87 ? 10.141 -3.858 -32.247 1.00 66.00 87 GLU A N 1
ATOM 645 C CA . GLU A 1 87 ? 9.583 -2.613 -31.717 1.00 66.00 87 GLU A CA 1
ATOM 646 C C . GLU A 1 87 ? 8.371 -2.882 -30.813 1.00 66.00 87 GLU A C 1
ATOM 648 O O . GLU A 1 87 ? 8.270 -2.294 -29.739 1.00 66.00 87 GLU A O 1
ATOM 653 N N . ALA A 1 88 ? 7.499 -3.830 -31.175 1.00 67.12 88 ALA A N 1
ATOM 654 C CA . ALA A 1 88 ? 6.363 -4.224 -30.341 1.00 67.12 88 ALA A CA 1
ATOM 655 C C . ALA A 1 88 ? 6.793 -4.863 -29.008 1.00 67.12 88 ALA A C 1
ATOM 657 O O . ALA A 1 88 ? 6.220 -4.537 -27.973 1.00 67.12 88 ALA A O 1
ATOM 658 N N . LEU A 1 89 ? 7.813 -5.727 -29.012 1.00 65.00 89 LEU A N 1
ATOM 659 C CA . LEU A 1 89 ? 8.361 -6.340 -27.797 1.00 65.00 89 LEU A CA 1
ATOM 660 C C . LEU A 1 89 ? 9.032 -5.299 -26.894 1.00 65.00 89 LEU A C 1
ATOM 662 O O . LEU A 1 89 ? 8.777 -5.288 -25.693 1.00 65.00 89 LEU A O 1
ATOM 666 N N . ASN A 1 90 ? 9.811 -4.381 -27.472 1.00 60.66 90 ASN A N 1
ATOM 667 C CA . ASN A 1 90 ? 10.445 -3.294 -26.724 1.00 60.66 90 ASN A CA 1
ATOM 668 C C . ASN A 1 90 ? 9.408 -2.310 -26.152 1.00 60.66 90 ASN A C 1
ATOM 670 O O . ASN A 1 90 ? 9.546 -1.822 -25.033 1.00 60.66 90 ASN A O 1
ATOM 674 N N . THR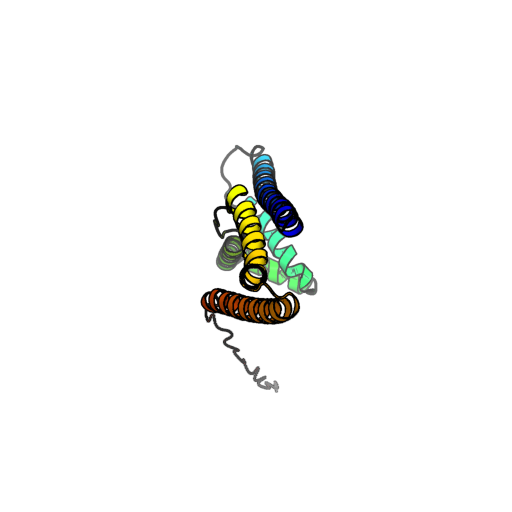 A 1 91 ? 8.327 -2.050 -26.894 1.00 62.25 91 THR A N 1
ATOM 675 C CA . THR A 1 91 ? 7.206 -1.223 -26.425 1.00 62.25 91 THR A CA 1
ATOM 676 C C . THR A 1 91 ? 6.424 -1.927 -25.314 1.00 62.25 91 THR A C 1
ATOM 678 O O . THR A 1 91 ? 6.034 -1.274 -24.355 1.00 62.25 91 THR A O 1
ATOM 681 N N . GLN A 1 92 ? 6.237 -3.249 -25.387 1.00 59.66 92 GLN A N 1
ATOM 682 C CA . GLN A 1 92 ? 5.548 -4.015 -24.345 1.00 59.66 92 GLN A CA 1
ATOM 683 C C . GLN A 1 92 ? 6.391 -4.144 -23.063 1.00 59.66 92 GLN A C 1
ATOM 685 O O . GLN A 1 92 ? 5.853 -4.045 -21.960 1.00 59.66 92 GLN A O 1
ATOM 690 N N . GLU A 1 93 ? 7.709 -4.324 -23.190 1.00 56.06 93 GLU A N 1
ATOM 691 C CA . GLU A 1 93 ? 8.638 -4.249 -22.058 1.00 56.06 93 GLU A CA 1
ATOM 692 C C . GLU A 1 93 ? 8.633 -2.842 -21.455 1.00 56.06 93 GLU A C 1
ATOM 694 O O . GLU A 1 93 ? 8.514 -2.697 -20.242 1.00 56.06 93 GLU A O 1
ATOM 699 N N . SER A 1 94 ? 8.609 -1.804 -22.296 1.00 48.69 94 SER A N 1
ATOM 700 C CA . SER A 1 94 ? 8.433 -0.416 -21.859 1.00 48.69 94 SER A CA 1
ATOM 701 C C . SER A 1 94 ? 7.052 -0.146 -21.244 1.00 48.69 94 SER A C 1
ATOM 703 O O . SER A 1 94 ? 6.951 0.723 -20.395 1.00 48.69 94 SER A O 1
ATOM 705 N N . GLU A 1 95 ? 5.985 -0.874 -21.585 1.00 49.59 95 GLU A N 1
ATOM 706 C CA . GLU A 1 95 ? 4.695 -0.783 -20.875 1.00 49.59 95 GLU A CA 1
ATOM 707 C C . GLU A 1 95 ? 4.724 -1.498 -19.515 1.00 49.59 95 GLU A C 1
ATOM 709 O O . GLU A 1 95 ? 4.010 -1.094 -18.601 1.00 49.59 95 GLU A O 1
ATOM 714 N N . HIS A 1 96 ? 5.536 -2.547 -19.348 1.00 46.53 96 HIS A N 1
ATOM 715 C CA . HIS A 1 96 ? 5.723 -3.223 -18.054 1.00 46.53 96 HIS A CA 1
ATOM 716 C C . HIS A 1 96 ? 6.768 -2.549 -17.155 1.00 46.53 96 HIS A C 1
ATOM 718 O O . HIS A 1 96 ? 6.692 -2.670 -15.934 1.00 46.53 96 HIS A O 1
ATOM 724 N N . GLN A 1 97 ? 7.731 -1.839 -17.740 1.00 44.00 97 GLN A N 1
ATOM 725 C CA . GLN A 1 97 ? 8.829 -1.172 -17.038 1.00 44.00 97 GLN A CA 1
ATOM 726 C C . GLN A 1 97 ? 8.682 0.358 -17.006 1.00 44.00 97 GLN A C 1
ATOM 728 O O . GLN A 1 97 ? 9.412 1.037 -16.286 1.00 44.00 97 GLN A O 1
ATOM 733 N N . GLY A 1 98 ? 7.732 0.896 -17.770 1.00 40.00 98 GLY A N 1
ATOM 734 C CA . GLY A 1 98 ? 7.521 2.319 -18.017 1.00 40.00 98 GLY A CA 1
ATOM 735 C C . GLY A 1 98 ? 6.076 2.751 -17.801 1.00 40.00 98 GLY A C 1
ATOM 736 O O . GLY A 1 98 ? 5.567 3.626 -18.501 1.00 40.00 98 GLY A O 1
ATOM 737 N N . GLU A 1 99 ? 5.458 2.286 -16.717 1.00 41.25 99 GLU A N 1
ATOM 738 C CA . GLU A 1 99 ? 4.922 3.336 -15.869 1.00 41.25 99 GLU A CA 1
ATOM 739 C C . GLU A 1 99 ? 6.145 4.089 -15.335 1.00 41.25 99 GLU A C 1
ATOM 741 O O . GLU A 1 99 ? 6.823 3.656 -14.406 1.00 41.25 99 GLU A O 1
ATOM 746 N N . ASP A 1 100 ? 6.425 5.247 -15.933 1.00 43.44 100 ASP A N 1
ATOM 747 C CA . ASP A 1 100 ? 7.177 6.355 -15.333 1.00 43.44 100 ASP A CA 1
ATOM 748 C C . ASP A 1 100 ? 6.381 6.877 -14.105 1.00 43.44 100 ASP A C 1
ATOM 750 O O . ASP A 1 100 ? 6.131 8.070 -13.908 1.00 43.44 100 ASP A O 1
ATOM 754 N N . GLU A 1 101 ? 5.877 5.942 -13.293 1.00 52.38 101 GLU A N 1
ATOM 755 C CA . GLU A 1 101 ? 5.225 6.129 -12.022 1.00 52.38 101 GLU A CA 1
ATOM 756 C C . GLU A 1 101 ? 6.352 6.514 -11.095 1.00 52.38 101 GLU A C 1
ATOM 758 O O . GLU A 1 101 ? 7.043 5.694 -10.496 1.00 52.38 101 GLU A O 1
ATOM 763 N N . LYS A 1 102 ? 6.595 7.822 -11.094 1.00 56.38 102 LYS A N 1
ATOM 764 C CA . LYS A 1 102 ? 7.367 8.562 -10.113 1.00 56.38 102 LYS A CA 1
ATOM 765 C C . LYS A 1 102 ? 7.196 7.858 -8.768 1.00 56.38 102 LYS A C 1
ATOM 767 O O . LYS A 1 102 ? 6.167 8.067 -8.123 1.00 56.38 102 LYS A O 1
ATOM 772 N N . LEU A 1 103 ? 8.164 6.998 -8.412 1.00 63.41 103 LEU A N 1
ATOM 773 C CA . LEU A 1 103 ? 8.041 6.101 -7.262 1.00 63.41 103 LEU A CA 1
ATOM 774 C C . LEU A 1 103 ? 7.524 6.945 -6.101 1.00 63.41 103 LEU A C 1
ATOM 776 O O . LEU A 1 103 ? 8.117 8.005 -5.833 1.00 63.41 103 LEU A O 1
ATOM 780 N N . PRO A 1 104 ? 6.382 6.576 -5.488 1.00 66.25 104 PRO A N 1
ATOM 781 C CA . PRO A 1 104 ? 5.786 7.405 -4.461 1.00 66.25 104 PRO A CA 1
ATOM 782 C C . PRO A 1 104 ? 6.864 7.685 -3.427 1.00 66.25 104 PRO A C 1
ATOM 784 O O . PRO A 1 104 ? 7.605 6.781 -3.034 1.00 66.25 104 PRO A O 1
ATOM 787 N N . SER A 1 105 ? 6.996 8.955 -3.029 1.00 85.38 105 SER A N 1
ATOM 788 C CA . SER A 1 105 ? 8.032 9.342 -2.073 1.00 85.38 105 SER A CA 1
ATOM 789 C C . SER A 1 105 ? 7.978 8.363 -0.896 1.00 85.38 105 SER A C 1
ATOM 791 O O . SER A 1 105 ? 6.890 8.168 -0.339 1.00 85.38 105 SER A O 1
ATOM 793 N N . PRO A 1 106 ? 9.099 7.725 -0.505 1.00 89.00 106 PRO A N 1
ATOM 794 C CA . PRO A 1 106 ? 9.078 6.709 0.545 1.00 89.00 106 PRO A CA 1
ATOM 795 C C . PRO A 1 106 ? 8.400 7.211 1.822 1.00 89.00 106 PRO A C 1
ATOM 797 O O . PRO A 1 106 ? 7.721 6.467 2.528 1.00 89.00 106 PRO A O 1
ATOM 800 N N . PHE A 1 107 ? 8.520 8.517 2.080 1.00 89.69 107 PHE A N 1
ATOM 801 C CA . PHE A 1 107 ? 7.829 9.198 3.164 1.00 89.69 107 PHE A CA 1
ATOM 802 C C . PHE A 1 107 ? 6.303 9.201 3.001 1.00 89.69 107 PHE A C 1
ATOM 804 O O . PHE A 1 107 ? 5.593 8.853 3.941 1.00 89.69 107 PHE A O 1
ATOM 811 N N . THR A 1 108 ? 5.778 9.565 1.826 1.00 89.19 108 THR A N 1
ATOM 812 C CA . THR A 1 108 ? 4.327 9.571 1.581 1.00 89.19 108 THR A CA 1
ATOM 813 C C . THR A 1 108 ? 3.746 8.161 1.587 1.00 89.19 108 THR A C 1
ATOM 815 O O . THR A 1 108 ? 2.646 7.973 2.103 1.00 89.19 108 THR A O 1
ATOM 818 N N . ALA A 1 109 ? 4.496 7.167 1.096 1.00 88.88 109 ALA A N 1
ATOM 819 C CA . ALA A 1 109 ? 4.098 5.763 1.145 1.00 88.88 109 ALA A CA 1
ATOM 820 C C . ALA A 1 109 ? 3.940 5.290 2.600 1.00 88.88 109 ALA A C 1
ATOM 822 O O . ALA A 1 109 ? 2.840 4.912 3.007 1.00 88.88 109 ALA A O 1
ATOM 823 N N . GLY A 1 110 ? 4.986 5.422 3.423 1.00 91.94 110 GLY A N 1
ATOM 824 C CA . GLY A 1 110 ? 4.923 5.065 4.845 1.00 91.94 110 GLY A CA 1
ATOM 825 C C . GLY A 1 110 ? 3.857 5.844 5.626 1.00 91.94 110 GLY A C 1
ATOM 826 O O . GLY A 1 110 ? 3.118 5.259 6.419 1.00 91.94 110 GLY A O 1
ATOM 827 N N . LEU A 1 111 ? 3.710 7.149 5.364 1.00 93.25 111 LEU A N 1
ATOM 828 C CA . LEU A 1 111 ? 2.696 7.985 6.014 1.00 93.25 111 LEU A CA 1
ATOM 829 C C . LEU A 1 111 ? 1.272 7.528 5.675 1.00 93.25 111 LEU A C 1
ATOM 831 O O . LEU A 1 111 ? 0.430 7.452 6.568 1.00 93.25 111 LEU A O 1
ATOM 835 N N . SER A 1 112 ? 1.002 7.197 4.410 1.00 92.00 112 SER A N 1
ATOM 836 C CA . SER A 1 112 ? -0.320 6.731 3.976 1.00 92.00 112 SER A CA 1
ATOM 837 C C . SER A 1 112 ? -0.726 5.425 4.667 1.00 92.00 112 SER A C 1
ATOM 839 O O . SER A 1 112 ? -1.861 5.301 5.128 1.00 92.00 112 SER A O 1
ATOM 841 N N . VAL A 1 113 ? 0.223 4.498 4.836 1.00 92.94 113 VAL A N 1
ATOM 842 C CA . VAL A 1 113 ? 0.016 3.220 5.531 1.00 92.94 113 VAL A CA 1
ATOM 843 C C . VAL A 1 113 ? -0.240 3.447 7.023 1.00 92.94 113 VAL A C 1
ATOM 845 O O . VAL A 1 113 ? -1.196 2.900 7.573 1.00 92.94 113 VAL A O 1
ATOM 848 N N . ALA A 1 114 ? 0.561 4.298 7.673 1.00 93.12 114 ALA A N 1
ATOM 849 C CA . ALA A 1 114 ? 0.388 4.629 9.088 1.00 93.12 114 ALA A CA 1
ATOM 850 C C . ALA A 1 114 ? -0.972 5.287 9.367 1.00 93.12 114 ALA A C 1
ATOM 852 O O . ALA A 1 114 ? -1.679 4.888 10.293 1.00 93.12 114 ALA A O 1
ATOM 853 N N . VAL A 1 115 ? -1.356 6.278 8.553 1.00 93.00 115 VAL A N 1
ATOM 854 C CA . VAL A 1 115 ? -2.640 6.984 8.685 1.00 93.00 115 VAL A CA 1
ATOM 855 C C . VAL A 1 115 ? -3.807 6.046 8.386 1.00 93.00 115 VAL A C 1
ATOM 857 O O . VAL A 1 115 ? -4.797 6.067 9.115 1.00 93.00 115 VAL A O 1
ATOM 860 N N . GLY A 1 116 ? -3.688 5.189 7.369 1.00 91.94 116 GLY A N 1
ATOM 861 C CA . GLY A 1 116 ? -4.701 4.185 7.047 1.00 91.94 116 GLY A CA 1
ATOM 862 C C . GLY A 1 116 ? -4.953 3.223 8.207 1.00 91.94 116 GLY A C 1
ATOM 863 O O . GLY A 1 116 ? -6.106 2.990 8.568 1.00 91.94 116 GLY A O 1
ATOM 864 N N . TYR A 1 117 ? -3.891 2.728 8.847 1.00 91.94 117 TYR A N 1
ATOM 865 C CA . TYR A 1 117 ? -4.010 1.844 10.006 1.00 91.94 117 TYR A CA 1
ATOM 866 C C . TYR A 1 117 ? -4.587 2.564 11.236 1.00 91.94 117 TYR A C 1
ATOM 868 O O . TYR A 1 117 ? -5.463 2.026 11.914 1.00 91.94 117 TYR A O 1
ATOM 876 N N . LEU A 1 118 ? -4.163 3.807 11.490 1.00 91.56 118 LEU A N 1
ATOM 877 C CA . LEU A 1 118 ? -4.693 4.624 12.582 1.00 91.56 118 LEU A CA 1
ATOM 878 C C . LEU A 1 118 ? -6.196 4.882 12.407 1.00 91.56 118 LEU A C 1
ATOM 880 O O . LEU A 1 118 ? -6.979 4.606 13.314 1.00 91.56 118 LEU A O 1
ATOM 884 N N . LEU A 1 119 ? -6.612 5.385 11.242 1.00 90.44 119 LEU A N 1
ATOM 885 C CA . LEU A 1 119 ? -8.017 5.685 10.958 1.00 90.44 119 LEU A CA 1
ATOM 886 C C . LEU A 1 119 ? -8.865 4.409 10.917 1.00 90.44 119 LEU A C 1
ATOM 888 O O . LEU A 1 119 ? -9.944 4.379 11.510 1.00 90.44 119 LEU A O 1
ATOM 892 N N . GLY A 1 120 ? -8.355 3.342 10.297 1.00 87.50 120 GLY A N 1
ATOM 893 C CA . GLY A 1 120 ? -9.017 2.039 10.252 1.00 87.50 120 GLY A CA 1
ATOM 894 C C . GLY A 1 120 ? -9.232 1.434 11.641 1.00 87.50 120 GLY A C 1
ATOM 895 O O . GLY A 1 120 ? -10.290 0.867 11.902 1.00 87.50 120 GLY A O 1
ATOM 896 N N . GLY A 1 121 ? -8.277 1.613 12.557 1.00 86.62 121 GLY A N 1
ATOM 897 C CA . GLY A 1 121 ? -8.408 1.189 13.952 1.00 86.62 121 GLY A CA 1
ATOM 898 C C . GLY A 1 121 ? -9.272 2.118 14.815 1.00 86.6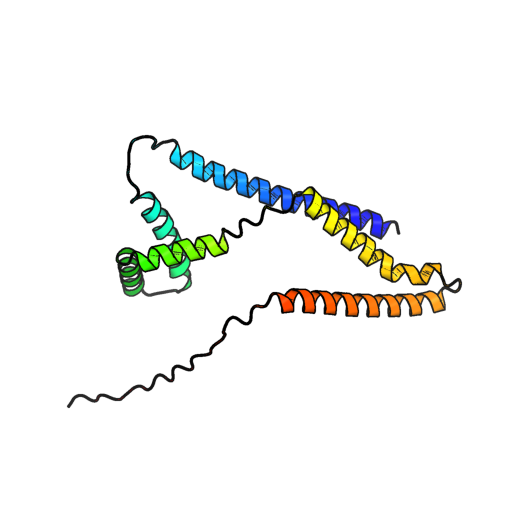2 121 GLY A C 1
ATOM 899 O O . GLY A 1 121 ? -9.887 1.660 15.778 1.00 86.62 121 GLY A O 1
ATOM 900 N N . MET A 1 122 ? -9.347 3.415 14.493 1.00 85.75 122 MET A N 1
ATOM 901 C CA . MET A 1 122 ? -10.143 4.384 15.259 1.00 85.75 122 MET A CA 1
ATOM 902 C C . MET A 1 122 ? -11.644 4.321 14.957 1.00 85.75 122 MET A C 1
ATOM 904 O O . MET A 1 122 ? -12.442 4.531 15.872 1.00 85.75 122 MET A O 1
ATOM 908 N N . ILE A 1 123 ? -12.047 4.014 13.719 1.00 86.75 123 ILE A N 1
ATOM 909 C CA . ILE A 1 123 ? -13.468 3.962 13.324 1.00 86.75 123 ILE A CA 1
ATOM 910 C C . ILE A 1 123 ? -14.293 2.990 14.203 1.00 86.75 123 ILE A C 1
ATOM 912 O O . ILE A 1 123 ? -15.328 3.409 14.723 1.00 86.75 123 ILE A O 1
ATOM 916 N N . PRO A 1 124 ? -13.854 1.741 14.461 1.00 79.75 124 PRO A N 1
ATOM 917 C CA . PRO A 1 124 ? -14.571 0.808 15.339 1.00 79.75 124 PRO A CA 1
ATOM 918 C C . PRO A 1 124 ? -14.596 1.224 16.815 1.00 79.75 124 PRO A C 1
ATOM 920 O O . PRO A 1 124 ? -15.479 0.794 17.561 1.00 79.75 124 PRO A O 1
ATOM 923 N N . LEU A 1 125 ? -13.626 2.039 17.247 1.00 77.62 125 LEU A N 1
ATOM 924 C CA . LEU A 1 125 ? -13.482 2.483 18.634 1.00 77.62 125 LEU A CA 1
ATOM 925 C C . LEU A 1 125 ? -14.358 3.698 18.967 1.00 77.62 125 LEU A C 1
ATOM 927 O O . LEU A 1 125 ? -14.675 3.918 20.133 1.00 77.62 125 LEU A O 1
ATOM 931 N N . PHE A 1 126 ? -14.761 4.477 17.962 1.00 81.00 126 PHE A N 1
ATOM 932 C CA . PHE A 1 126 ? -15.596 5.667 18.130 1.00 81.00 126 PHE A CA 1
ATOM 933 C C . PHE A 1 126 ? -16.892 5.433 18.943 1.00 81.00 126 PHE A C 1
ATOM 935 O O . PHE A 1 126 ? -17.121 6.182 19.895 1.00 81.00 126 PHE A O 1
ATOM 942 N N . PRO A 1 127 ? -17.716 4.395 18.675 1.00 77.25 127 PRO A N 1
ATOM 943 C CA . PRO A 1 127 ? -18.928 4.133 19.462 1.00 77.25 127 PRO A CA 1
ATOM 944 C C . PRO A 1 127 ? -18.653 3.805 20.938 1.00 77.25 127 PRO A C 1
ATOM 946 O O . PRO A 1 127 ? -19.498 4.077 21.789 1.00 77.25 127 PRO A O 1
ATOM 949 N N . TYR A 1 128 ? -17.463 3.290 21.267 1.00 75.75 128 TYR A N 1
ATOM 950 C CA . TYR A 1 128 ? -17.072 2.977 22.646 1.00 75.75 128 TYR A CA 1
ATOM 951 C C . TYR A 1 128 ? -16.895 4.228 23.520 1.00 75.75 128 TYR A C 1
ATOM 953 O O . TYR A 1 128 ? -16.998 4.133 24.739 1.00 75.75 128 TYR A O 1
ATOM 961 N N . PHE A 1 129 ? -16.644 5.400 22.924 1.00 75.88 129 PHE A N 1
ATOM 962 C CA . PHE A 1 129 ? -16.514 6.663 23.663 1.00 75.88 129 PHE A CA 1
ATOM 963 C C . PHE A 1 129 ? -17.859 7.318 24.004 1.00 75.88 129 PHE A C 1
ATOM 965 O O . PHE A 1 129 ? -17.903 8.190 24.868 1.00 75.88 129 PHE A O 1
ATOM 972 N N . LEU A 1 130 ? -18.942 6.929 23.325 1.00 76.19 130 LEU A N 1
ATOM 973 C CA . LEU A 1 130 ? -20.258 7.563 23.460 1.00 76.19 130 LEU A CA 1
ATOM 974 C C . LEU A 1 130 ? -21.203 6.803 24.400 1.00 76.19 130 LEU A C 1
ATOM 976 O O . LEU A 1 130 ? -22.202 7.368 24.840 1.00 76.19 130 LEU A O 1
ATOM 980 N N . VAL A 1 131 ? -20.900 5.541 24.713 1.00 77.44 131 VAL A N 1
ATOM 981 C CA . VAL A 1 131 ? -21.761 4.670 25.520 1.00 77.44 131 VAL A CA 1
ATOM 982 C C . VAL A 1 131 ? -21.076 4.343 26.846 1.00 77.44 131 VAL A C 1
ATOM 984 O O . VAL A 1 131 ? -19.999 3.756 26.874 1.00 77.44 131 VAL A O 1
ATOM 987 N N . SER A 1 132 ? -21.719 4.702 27.957 1.00 72.62 132 SER A N 1
ATOM 988 C CA . SER A 1 132 ? -21.208 4.469 29.318 1.00 72.62 132 SER A CA 1
ATOM 989 C C . SER A 1 132 ? -21.335 3.010 29.779 1.00 72.62 132 SER A C 1
ATOM 991 O O . SER A 1 132 ? -20.693 2.605 30.746 1.00 72.62 132 SER A O 1
ATOM 993 N N . GLU A 1 133 ? -22.176 2.220 29.106 1.00 77.06 133 GLU A N 1
ATOM 994 C CA . GLU A 1 133 ? -22.499 0.842 29.469 1.00 77.06 133 GLU A CA 1
ATOM 995 C C . GLU A 1 133 ? -21.793 -0.159 28.538 1.00 77.06 133 GLU A C 1
ATOM 997 O O . GLU A 1 133 ? -22.033 -0.221 27.332 1.00 77.06 133 GLU A O 1
ATOM 1002 N N . VAL A 1 134 ? -20.889 -0.961 29.112 1.00 75.19 134 VAL A N 1
ATOM 1003 C CA . VAL A 1 134 ? -19.935 -1.809 28.368 1.00 75.19 134 VAL A CA 1
ATOM 1004 C C . VAL A 1 134 ? -20.627 -2.856 27.483 1.00 75.19 134 VAL A C 1
ATOM 1006 O O . VAL A 1 134 ? -20.110 -3.201 26.421 1.00 75.19 134 VAL A O 1
ATOM 1009 N N . LYS A 1 135 ? -21.799 -3.356 27.898 1.00 73.94 135 LYS A N 1
ATOM 1010 C CA . LYS A 1 135 ? -22.558 -4.363 27.137 1.00 73.94 135 LYS A CA 1
ATOM 1011 C C . LYS A 1 135 ? -23.123 -3.804 25.834 1.00 73.94 135 LYS A C 1
ATOM 1013 O O . LYS A 1 135 ? -22.982 -4.446 24.796 1.00 73.94 135 LYS A O 1
ATOM 1018 N N . ASP A 1 136 ? -23.689 -2.605 25.878 1.00 75.31 136 ASP A N 1
ATOM 1019 C CA . ASP A 1 136 ? -24.227 -1.956 24.684 1.00 75.31 136 ASP A CA 1
ATOM 1020 C C . ASP A 1 136 ? -23.092 -1.458 23.781 1.00 75.31 136 ASP A C 1
ATOM 1022 O O . ASP A 1 136 ? -23.158 -1.613 22.559 1.00 75.31 136 ASP A O 1
ATOM 1026 N N . GLY A 1 137 ? -21.992 -0.970 24.368 1.00 75.44 137 GLY A N 1
ATOM 1027 C CA . GLY A 1 137 ? -20.799 -0.549 23.626 1.00 75.44 137 GLY A CA 1
ATOM 1028 C C . GLY A 1 137 ? -20.195 -1.652 22.746 1.00 75.44 137 GLY A C 1
ATOM 1029 O O . GLY A 1 137 ? -19.770 -1.380 21.620 1.00 75.44 137 GLY A O 1
ATOM 1030 N N . MET A 1 138 ? -20.222 -2.910 23.204 1.00 77.50 138 MET A N 1
ATOM 1031 C CA . MET A 1 138 ? -19.727 -4.053 22.428 1.00 77.50 138 MET A CA 1
ATOM 1032 C C . MET A 1 138 ? -20.554 -4.296 21.155 1.00 77.50 138 MET A C 1
ATOM 1034 O O . MET A 1 138 ? -19.983 -4.485 20.078 1.00 77.50 138 MET A O 1
ATOM 1038 N N . VAL A 1 139 ? -21.887 -4.267 21.257 1.00 83.25 139 VAL A N 1
ATOM 1039 C CA . VAL A 1 139 ? -22.783 -4.486 20.107 1.00 83.25 139 VAL A CA 1
ATOM 1040 C C . VAL A 1 139 ? -22.648 -3.345 19.103 1.00 83.25 139 VAL A C 1
ATOM 1042 O O . VAL A 1 139 ? -22.495 -3.593 17.906 1.00 83.25 139 VAL A O 1
ATOM 1045 N N . TRP A 1 140 ? -22.624 -2.101 19.584 1.00 82.69 140 TRP A N 1
ATOM 1046 C CA . TRP A 1 140 ? -22.449 -0.929 18.727 1.00 82.69 140 TRP A CA 1
ATOM 1047 C C . TRP A 1 140 ? -21.099 -0.936 18.005 1.00 82.69 140 TRP A C 1
ATOM 1049 O O . TRP A 1 140 ? -21.059 -0.693 16.802 1.00 82.69 140 TRP A O 1
ATOM 1059 N N . SER A 1 141 ? -20.007 -1.298 18.683 1.00 80.75 141 SER A N 1
ATOM 1060 C CA . SER A 1 141 ? -18.686 -1.415 18.052 1.00 80.75 141 SER A CA 1
ATOM 1061 C C . SER A 1 141 ? -18.635 -2.504 16.980 1.00 80.75 141 SER A C 1
ATOM 1063 O O . SER A 1 141 ? -18.098 -2.263 15.897 1.00 80.75 141 SER A O 1
ATOM 1065 N N . PHE A 1 142 ? -19.252 -3.667 17.218 1.00 85.31 142 PHE A N 1
ATOM 1066 C CA . PHE A 1 142 ? -19.335 -4.729 16.213 1.00 85.31 142 PHE A CA 1
ATOM 1067 C C . PHE A 1 142 ? -20.110 -4.279 14.967 1.00 85.31 142 PHE A C 1
ATOM 1069 O O . PHE A 1 142 ? -19.637 -4.466 13.845 1.00 85.31 142 PHE A O 1
ATOM 1076 N N . VAL A 1 143 ? -21.263 -3.629 15.154 1.00 88.31 143 VAL A N 1
ATOM 1077 C CA . VAL A 1 143 ? -22.075 -3.102 14.046 1.00 88.31 143 VAL A CA 1
ATOM 1078 C C . VAL A 1 143 ? -21.317 -2.015 13.283 1.00 88.31 143 VAL A C 1
ATOM 1080 O O . VAL A 1 143 ? -21.249 -2.067 12.056 1.00 88.31 143 VAL A O 1
ATOM 1083 N N . THR A 1 144 ? -20.686 -1.064 13.977 1.00 85.12 144 THR A N 1
ATOM 1084 C CA . THR A 1 144 ? -19.880 -0.014 13.336 1.00 85.12 144 THR A CA 1
ATOM 1085 C C . THR A 1 144 ? -18.686 -0.595 12.579 1.00 85.12 144 THR A C 1
ATOM 1087 O O . THR A 1 144 ? -18.410 -0.156 11.465 1.00 85.12 144 THR A O 1
ATOM 1090 N N . CYS A 1 145 ? -18.014 -1.609 13.128 1.00 88.06 145 CYS A N 1
ATOM 1091 C CA . CYS A 1 145 ? -16.932 -2.319 12.449 1.00 88.06 145 CYS A CA 1
ATOM 1092 C C . CYS A 1 145 ? -17.427 -3.008 11.167 1.00 88.06 145 CYS A C 1
ATOM 1094 O O . CYS A 1 145 ? -16.844 -2.817 10.101 1.00 88.06 145 CYS A O 1
ATOM 1096 N N . ALA A 1 146 ? -18.543 -3.740 11.238 1.00 88.56 146 ALA A N 1
ATOM 1097 C CA . ALA A 1 146 ? -19.129 -4.419 10.084 1.00 88.56 146 ALA A CA 1
ATOM 1098 C C . ALA A 1 146 ? -19.527 -3.434 8.971 1.00 88.56 146 ALA A C 1
ATOM 1100 O O . ALA A 1 146 ? -19.211 -3.659 7.802 1.00 88.56 146 ALA A O 1
ATOM 1101 N N . VAL A 1 147 ? -20.162 -2.313 9.331 1.00 89.06 147 VAL A N 1
ATOM 1102 C CA . VAL A 1 147 ? -20.527 -1.254 8.376 1.00 89.06 147 VAL A CA 1
ATOM 1103 C C . VAL A 1 147 ? -19.279 -0.614 7.765 1.00 89.06 147 VAL A C 1
ATOM 1105 O O . VAL A 1 147 ? -19.224 -0.433 6.549 1.00 89.06 147 VAL A O 1
ATOM 1108 N N . ALA A 1 148 ? -18.257 -0.314 8.570 1.00 87.44 148 ALA A N 1
ATOM 1109 C CA . ALA A 1 148 ? -17.006 0.263 8.083 1.00 87.44 148 ALA A CA 1
ATOM 1110 C C . ALA A 1 148 ? -16.289 -0.668 7.091 1.00 87.44 148 ALA A C 1
ATOM 1112 O O . ALA A 1 148 ? -15.858 -0.212 6.032 1.00 87.44 148 ALA A O 1
ATOM 1113 N N . LEU A 1 149 ? -16.218 -1.971 7.389 1.00 87.31 149 LEU A N 1
ATOM 1114 C CA . LEU A 1 149 ? -15.646 -2.974 6.486 1.00 87.31 149 LEU A CA 1
ATOM 1115 C C . LEU A 1 149 ? -16.441 -3.090 5.184 1.00 87.31 149 LEU A C 1
ATOM 1117 O O . LEU A 1 149 ? -15.841 -3.185 4.114 1.00 87.31 149 LEU A O 1
ATOM 1121 N N . PHE A 1 150 ? -17.774 -3.043 5.257 1.00 89.75 150 PHE A N 1
ATOM 1122 C CA . PHE A 1 150 ? -18.628 -3.106 4.073 1.00 89.75 150 PHE A CA 1
ATOM 1123 C C . PHE A 1 150 ? -18.421 -1.891 3.160 1.00 89.75 150 PHE A C 1
ATOM 1125 O O . PHE A 1 150 ? -18.191 -2.054 1.963 1.00 89.75 150 PHE A O 1
ATOM 1132 N N . VAL A 1 151 ? -18.426 -0.677 3.721 1.00 88.94 151 VAL A N 1
ATOM 1133 C CA . VAL A 1 151 ? -18.187 0.563 2.963 1.00 88.94 151 VAL A CA 1
ATOM 1134 C C . VAL A 1 151 ? -16.775 0.586 2.383 1.00 88.94 151 VAL A C 1
ATOM 1136 O O . VAL A 1 151 ? -16.608 0.904 1.210 1.00 88.94 151 VAL A O 1
ATOM 1139 N N . PHE A 1 152 ? -15.756 0.220 3.163 1.00 86.38 152 PHE A N 1
ATOM 1140 C CA . PHE A 1 152 ? -14.372 0.224 2.688 1.00 86.38 152 PHE A CA 1
ATOM 1141 C C . PHE A 1 152 ? -14.140 -0.825 1.596 1.00 86.38 152 PHE A C 1
ATOM 1143 O O . PHE A 1 152 ? -13.505 -0.533 0.584 1.00 86.38 152 PHE A O 1
ATOM 1150 N N . GLY A 1 153 ? -14.700 -2.026 1.763 1.00 85.75 153 GLY A N 1
ATOM 1151 C CA . GLY A 1 153 ? -14.664 -3.082 0.755 1.00 85.75 153 GLY A CA 1
ATOM 1152 C C . GLY A 1 153 ? -15.346 -2.656 -0.543 1.00 85.75 153 GLY A C 1
ATOM 1153 O O . GLY A 1 153 ? -14.749 -2.787 -1.610 1.00 85.75 153 GLY A O 1
ATOM 1154 N N . PHE A 1 154 ? -16.543 -2.071 -0.445 1.00 88.50 154 PHE A N 1
ATOM 1155 C CA . PHE A 1 154 ? -17.290 -1.573 -1.598 1.00 88.50 154 PHE A CA 1
ATOM 1156 C C . PHE A 1 154 ? -16.582 -0.404 -2.294 1.00 88.50 154 PHE A C 1
ATOM 1158 O O . PHE A 1 154 ? -16.462 -0.405 -3.513 1.00 88.50 154 PHE A O 1
ATOM 1165 N N . CYS A 1 155 ? -16.049 0.569 -1.547 1.00 86.38 155 CYS A N 1
ATOM 1166 C CA . CYS A 1 155 ? -15.269 1.671 -2.114 1.00 86.38 155 CYS A CA 1
ATOM 1167 C C . CYS A 1 155 ? -13.994 1.175 -2.801 1.00 86.38 155 CYS A C 1
ATOM 1169 O O . CYS A 1 155 ? -13.673 1.646 -3.890 1.00 86.38 155 CYS A O 1
ATOM 1171 N N . LYS A 1 156 ? -13.273 0.222 -2.193 1.00 83.50 156 LYS A N 1
ATOM 1172 C CA . LYS A 1 156 ? -12.077 -0.378 -2.798 1.00 83.50 156 LYS A CA 1
ATOM 1173 C C . LYS A 1 156 ? -12.432 -1.087 -4.102 1.00 83.50 156 LYS A C 1
ATOM 1175 O O . LYS A 1 156 ? -11.719 -0.916 -5.086 1.00 83.50 156 LYS A O 1
ATOM 1180 N N . ASP A 1 157 ? -13.511 -1.868 -4.104 1.00 83.88 157 ASP A N 1
ATOM 1181 C CA . ASP A 1 157 ? -14.007 -2.532 -5.309 1.00 83.88 157 ASP A CA 1
ATOM 1182 C C . ASP A 1 157 ? -14.397 -1.508 -6.373 1.00 83.88 157 ASP A C 1
ATOM 1184 O O . ASP A 1 157 ? -13.845 -1.536 -7.459 1.00 83.88 157 ASP A O 1
ATOM 1188 N N . PHE A 1 158 ? -15.220 -0.517 -6.040 1.00 85.25 158 PHE A N 1
ATOM 1189 C CA . PHE A 1 158 ? -15.640 0.528 -6.971 1.00 85.25 158 PHE A CA 1
ATOM 1190 C C . PHE A 1 158 ? -14.458 1.316 -7.565 1.00 85.25 158 PHE A C 1
ATOM 1192 O O . PHE A 1 158 ? -14.424 1.582 -8.767 1.00 85.25 158 PHE A O 1
ATOM 1199 N N . MET A 1 159 ? -13.457 1.662 -6.748 1.00 83.50 159 MET A N 1
ATOM 1200 C CA . MET A 1 159 ? -12.290 2.436 -7.185 1.00 83.50 159 MET A CA 1
ATOM 1201 C C . MET A 1 159 ? -11.337 1.624 -8.078 1.00 83.50 159 MET A C 1
ATOM 1203 O O . MET A 1 159 ? -10.701 2.192 -8.968 1.00 83.50 159 MET A O 1
ATOM 1207 N N . LEU A 1 160 ? -11.256 0.305 -7.874 1.00 77.25 160 LEU A N 1
ATOM 1208 C CA . LEU A 1 160 ? -10.479 -0.609 -8.721 1.00 77.25 160 LEU A CA 1
ATOM 1209 C C . LEU A 1 160 ? -11.260 -1.018 -9.979 1.00 77.25 160 LEU A C 1
ATOM 1211 O O . LEU A 1 160 ? -10.709 -1.001 -11.077 1.00 77.25 160 LEU A O 1
ATOM 1215 N N . SER A 1 161 ? -12.556 -1.291 -9.845 1.00 69.19 161 SER A N 1
ATOM 1216 C CA . SER A 1 161 ? -13.483 -1.617 -10.933 1.00 69.19 161 SER A CA 1
ATOM 1217 C C . SER A 1 161 ? -13.645 -0.451 -11.913 1.00 69.19 161 SER A C 1
ATOM 1219 O O . SER A 1 161 ? -13.790 -0.678 -13.109 1.00 69.19 161 SER A O 1
ATOM 1221 N N . GLY A 1 162 ? -13.520 0.802 -11.460 1.00 60.81 162 GLY A N 1
ATOM 1222 C CA . GLY A 1 162 ? -13.469 1.975 -12.345 1.00 60.81 162 GLY A CA 1
ATOM 1223 C C . GLY A 1 162 ? -12.177 2.101 -13.170 1.00 60.81 162 GLY A C 1
ATOM 1224 O O . GLY A 1 162 ? -12.166 2.794 -14.186 1.00 60.81 162 GLY A O 1
ATOM 1225 N N . ARG A 1 163 ? -11.091 1.430 -12.757 1.00 55.97 163 ARG A N 1
ATOM 1226 C CA . ARG A 1 163 ? -9.817 1.336 -13.496 1.00 55.97 163 ARG A CA 1
ATOM 1227 C C . ARG A 1 163 ? -9.710 0.083 -14.361 1.00 55.97 163 ARG A C 1
ATOM 1229 O O . ARG A 1 163 ? -8.832 0.034 -15.222 1.00 55.97 163 ARG A O 1
ATOM 1236 N N . ALA A 1 164 ? -10.609 -0.888 -14.190 1.00 51.50 164 ALA A N 1
ATOM 1237 C CA . ALA A 1 164 ? -10.801 -1.962 -15.150 1.00 51.50 164 ALA A CA 1
ATOM 1238 C C . ALA A 1 164 ? -11.374 -1.356 -16.439 1.00 51.50 164 ALA A C 1
ATOM 1240 O O . ALA A 1 164 ? -12.584 -1.312 -16.663 1.00 51.50 164 ALA A O 1
ATOM 1241 N N . ARG A 1 165 ? -10.483 -0.833 -17.291 1.00 45.59 165 ARG A N 1
ATOM 1242 C CA . ARG A 1 165 ? -10.800 -0.550 -18.689 1.00 45.59 165 ARG A CA 1
ATOM 1243 C C . ARG A 1 165 ? -11.496 -1.798 -19.247 1.00 45.59 165 ARG A C 1
ATOM 1245 O O . ARG A 1 165 ? -10.940 -2.888 -19.099 1.00 45.59 165 ARG A O 1
ATOM 1252 N N . PRO A 1 166 ? -12.666 -1.674 -19.894 1.00 44.50 166 PRO A N 1
ATOM 1253 C CA . PRO A 1 166 ? -13.246 -2.763 -20.662 1.00 44.50 166 PRO A CA 1
ATOM 1254 C C . PRO A 1 166 ? -12.382 -2.963 -21.915 1.00 44.50 166 PRO A C 1
ATOM 1256 O O . PRO A 1 166 ? -12.716 -2.522 -23.007 1.00 44.50 166 PRO A O 1
ATOM 1259 N N . GLY A 1 167 ? -11.212 -3.568 -21.724 1.00 46.94 167 GLY A N 1
ATOM 1260 C CA . GLY A 1 167 ? -10.309 -4.032 -22.763 1.00 46.94 167 GLY A CA 1
ATOM 1261 C C . GLY A 1 167 ? -10.586 -5.502 -23.023 1.00 46.94 167 GLY A C 1
ATOM 1262 O O . GLY A 1 167 ? -9.877 -6.370 -22.533 1.00 46.94 167 GLY A O 1
ATOM 1263 N N . THR A 1 168 ? -11.670 -5.748 -23.753 1.00 48.50 168 THR A N 1
ATOM 1264 C CA . THR A 1 168 ? -11.709 -6.750 -24.822 1.00 48.50 168 THR A CA 1
ATOM 1265 C C . THR A 1 168 ? -11.132 -8.127 -24.476 1.00 48.50 168 THR A C 1
ATOM 1267 O O . THR A 1 168 ? -10.146 -8.568 -25.056 1.00 48.50 168 THR A O 1
ATOM 1270 N N . VAL A 1 169 ? -11.843 -8.892 -23.643 1.00 46.66 169 VAL A N 1
ATOM 1271 C CA . VAL A 1 169 ? -11.906 -10.343 -23.877 1.00 46.66 169 VAL A CA 1
ATOM 1272 C C . VAL A 1 169 ? -12.941 -10.562 -24.980 1.00 46.66 169 VAL A C 1
ATOM 1274 O O . VAL A 1 169 ? -14.039 -11.068 -24.752 1.00 46.66 169 VAL A O 1
ATOM 1277 N N . GLU A 1 170 ? -12.616 -10.120 -26.195 1.00 42.91 170 GLU A N 1
ATOM 1278 C CA . GLU A 1 170 ? -13.311 -10.600 -27.381 1.00 42.91 170 GLU A CA 1
ATOM 1279 C C . GLU A 1 170 ? -12.766 -12.000 -27.624 1.00 42.91 170 GLU A C 1
ATOM 1281 O O . GLU A 1 170 ? -11.745 -12.212 -28.280 1.00 42.91 170 GLU A O 1
ATOM 1286 N N . GLY A 1 171 ? -13.428 -12.964 -26.985 1.00 44.94 171 GLY A N 1
ATOM 1287 C CA . GLY A 1 171 ? -13.304 -14.368 -27.312 1.00 44.94 171 GLY A CA 1
ATOM 1288 C C . GLY A 1 171 ? -13.683 -14.546 -28.774 1.00 44.94 171 GLY A C 1
ATOM 1289 O O . GLY A 1 171 ? -14.825 -14.871 -29.100 1.00 44.94 171 GLY A O 1
ATOM 1290 N N . THR A 1 172 ? -12.710 -14.360 -29.661 1.00 42.78 172 THR A N 1
ATOM 1291 C CA . THR A 1 172 ? -12.738 -14.947 -30.987 1.00 42.78 172 THR A CA 1
ATOM 1292 C C . THR A 1 172 ? -12.669 -16.450 -30.769 1.00 42.78 172 THR A C 1
ATOM 1294 O O . THR A 1 172 ? -11.619 -17.085 -30.748 1.00 42.78 172 THR A O 1
ATOM 1297 N N . SER A 1 173 ? -13.852 -17.035 -30.582 1.00 45.94 173 SER A N 1
ATOM 1298 C CA . SER A 1 173 ? -14.135 -18.423 -30.905 1.00 45.94 173 SER A CA 1
ATOM 1299 C C . SER A 1 173 ? -13.880 -18.574 -32.403 1.00 45.94 173 SER A C 1
ATOM 1301 O O . SER A 1 173 ? -14.798 -18.583 -33.226 1.00 45.94 173 SER A O 1
ATOM 1303 N N . ASN A 1 174 ? -12.602 -18.602 -32.787 1.00 41.66 174 ASN A N 1
ATOM 1304 C CA . ASN A 1 174 ? -12.203 -18.926 -34.135 1.00 41.66 174 ASN A CA 1
ATOM 1305 C C . ASN A 1 174 ? -12.385 -20.432 -34.247 1.00 41.66 174 ASN A C 1
ATOM 1307 O O . ASN A 1 174 ? -11.523 -21.241 -33.906 1.00 41.66 174 ASN A O 1
ATOM 1311 N N . LYS A 1 175 ? -13.613 -20.790 -34.611 1.00 44.06 175 LYS A N 1
ATOM 1312 C CA . LYS A 1 175 ? -14.056 -22.129 -34.945 1.00 44.06 175 LYS A CA 1
ATOM 1313 C C . LYS A 1 175 ? -13.128 -22.620 -36.052 1.00 44.06 175 LYS A C 1
ATOM 1315 O O . LYS A 1 175 ? -13.340 -22.303 -37.222 1.00 44.06 175 LYS A O 1
ATOM 1320 N N . VAL A 1 176 ? -12.083 -23.355 -35.670 1.00 51.78 176 VAL A N 1
ATOM 1321 C CA . VAL A 1 176 ? -11.157 -24.013 -36.592 1.00 51.78 176 VAL A CA 1
ATOM 1322 C C . VAL A 1 176 ? -11.968 -25.045 -37.365 1.00 51.78 176 VAL A C 1
ATOM 1324 O O . VAL A 1 176 ? -12.167 -26.186 -36.951 1.00 51.78 176 VAL A O 1
ATOM 1327 N N . ARG A 1 177 ? -12.543 -24.592 -38.477 1.00 47.88 177 ARG A N 1
ATOM 1328 C CA . ARG A 1 177 ? -13.246 -25.416 -39.446 1.00 47.88 177 ARG A CA 1
ATOM 1329 C C . ARG A 1 177 ? -12.175 -26.053 -40.314 1.00 47.88 177 ARG A C 1
ATOM 1331 O O . ARG A 1 177 ? -11.840 -25.529 -41.373 1.00 47.88 177 ARG A O 1
ATOM 1338 N N . TRP A 1 178 ? -11.636 -27.167 -39.830 1.00 40.25 178 TRP A N 1
ATOM 1339 C CA . TRP A 1 178 ? -10.841 -28.098 -40.617 1.00 40.25 178 TRP A CA 1
ATOM 1340 C C . TRP A 1 178 ? -11.655 -28.479 -41.858 1.00 40.25 178 TRP A C 1
ATOM 1342 O O . TRP A 1 178 ? -12.620 -29.236 -41.784 1.00 40.25 178 TRP A O 1
ATOM 1352 N N . ARG A 1 179 ? -11.349 -27.851 -42.998 1.00 48.44 179 ARG A N 1
ATOM 1353 C CA . ARG A 1 179 ? -11.819 -28.331 -44.295 1.00 48.44 179 ARG A CA 1
ATOM 1354 C C . ARG A 1 179 ? -10.919 -29.493 -44.660 1.00 48.44 179 ARG A C 1
ATOM 1356 O O . ARG A 1 179 ? -9.768 -29.278 -45.031 1.00 48.44 179 ARG A O 1
ATOM 1363 N N . ASP A 1 180 ? -11.494 -30.684 -44.574 1.00 53.97 180 ASP A N 1
ATOM 1364 C CA . ASP A 1 180 ? -11.069 -31.851 -45.328 1.00 53.97 180 ASP A CA 1
ATOM 1365 C C . ASP A 1 180 ? -10.700 -31.431 -46.750 1.00 53.97 180 ASP A C 1
ATOM 1367 O O . ASP A 1 180 ? -11.529 -30.955 -47.534 1.00 53.97 180 ASP A O 1
ATOM 1371 N N . ARG A 1 181 ? -9.420 -31.584 -47.068 1.00 49.44 181 ARG A N 1
ATOM 1372 C CA . ARG A 1 181 ? -8.949 -31.662 -48.441 1.00 49.44 181 ARG A CA 1
ATOM 1373 C C . ARG A 1 181 ? -8.222 -32.988 -48.564 1.00 49.44 181 ARG A C 1
ATOM 1375 O O . ARG A 1 181 ? -7.004 -33.065 -48.468 1.00 49.44 181 ARG A O 1
ATOM 1382 N N . SER A 1 182 ? -9.025 -34.037 -48.715 1.00 47.06 182 SER A N 1
ATOM 1383 C CA . SER A 1 182 ? -8.599 -35.292 -49.315 1.00 47.06 182 SER A CA 1
ATOM 1384 C C . SER A 1 182 ? -8.063 -34.968 -50.709 1.00 47.06 182 SER A C 1
ATOM 1386 O O . SER A 1 182 ? -8.803 -34.478 -51.561 1.00 47.06 182 SER A O 1
ATOM 1388 N N . TYR A 1 183 ? -6.767 -35.175 -50.908 1.00 54.00 183 TYR A N 1
ATOM 1389 C CA . TYR A 1 183 ? -6.172 -35.218 -52.234 1.00 54.00 183 TYR A CA 1
ATOM 1390 C C . TYR A 1 183 ? -6.454 -36.609 -52.803 1.00 54.00 183 TYR A C 1
ATOM 1392 O O . TYR A 1 183 ? -5.989 -37.612 -52.259 1.00 54.00 183 TYR A O 1
ATOM 1400 N N . ALA A 1 184 ? -7.288 -36.634 -53.838 1.00 44.16 184 ALA A N 1
ATOM 1401 C CA . ALA A 1 184 ? -7.206 -37.607 -54.916 1.00 44.16 184 ALA A CA 1
ATOM 1402 C C . ALA A 1 184 ? -6.302 -37.021 -56.008 1.00 44.16 184 ALA A C 1
ATOM 1404 O O . ALA A 1 184 ? -6.286 -35.769 -56.125 1.00 44.16 184 ALA A O 1
#

Organism: NCBI:txid669026

Sequence (184 aa):
MAEICAGSISMGIGGYLSARGEVAAAVTAKQMEGYDNDAENTISVPDEKSLRVFEDVVVRYLDPLGLPLQLREAVTQHIFSSPAILEALNTQESEHQGEDEKLPSPFTAGLSVAVGYLLGGMIPLFPYFLVSEVKDGMVWSFVTCAVALFVFGFCKDFMLSGRARPGTVEGTSNKVRWRDRSYA